Protein AF-A0A947XVA9-F1 (afdb_monomer)

Secondary structure (DSSP, 8-state):
--------------------------PPP--S-B--S---SS----EEPTTSSEEE-TTSSSEEEEETTEEEEEETTEEEEESSTT--BEEE-GGGS-HHHHT--GGG-SS--GGGTTS-TTS---HHHHHHHHHHHHTTTTT---GGGPPPPPPP-GGGGG--GGGS--SHHHHHHHIIIII-PPP-SHHHHHHHIIIIIHHHHHHHHHHHHHH--

Sequence (217 aa):
MLKIRNVILVLGVLMSPLAASAAQVSIGIGTPHVSIGINLPAYPRLVRMPGYPVYYAPRLDANYFFYDGLYWVFHSDNWYASSWYNGPWWFVEPDAVPLYILRIPVRYYSKPPSYFRGWRPDEPPRWRENWGRDWEQRRRNWDEWDRRAAPAPAPLPRYQQQYSRDQYPRQVERQRELQQERYRYQPRDPAVREQYRERYQRDQRSRDQDQRRDRDR

Solvent-accessible surface area (backbone atoms only — not comparable to full-atom values): 13570 Å² total; per-residue (Å²): 143,82,87,83,89,81,90,78,90,78,82,84,78,81,82,73,80,81,74,79,77,73,79,76,79,74,76,82,86,80,76,94,58,56,88,81,86,72,83,56,65,48,63,73,71,68,43,75,42,89,71,49,39,35,27,30,29,86,85,42,95,38,24,40,35,38,45,52,70,30,32,37,35,57,55,95,97,37,42,29,37,16,84,39,94,59,40,72,25,32,85,44,56,81,94,52,58,48,57,75,67,57,54,45,31,45,70,70,37,60,53,62,61,79,83,55,63,89,57,59,50,86,37,44,64,69,56,48,83,78,61,34,69,68,50,44,65,75,44,64,68,62,84,68,75,63,59,86,72,47,61,84,51,55,77,79,67,64,81,52,57,78,38,32,59,90,56,39,72,82,49,67,67,62,45,50,52,49,41,61,75,69,56,68,76,75,50,79,51,67,48,54,39,48,54,47,41,59,67,68,51,45,59,52,56,55,48,56,52,51,58,51,57,66,70,76,107

Mean predicted aligned error: 10.59 Å

Nearest PDB structures (foldseek):
  7eeb-assembly1_G  TM=7.250E-01  e=2.117E+00  Mus musculus
  1shy-assembly1_B  TM=5.169E-01  e=6.594E+00  Homo sapiens
  6gcu-assembly2_D  TM=5.169E-01  e=6.594E+00  Homo sapiens
  3opm-assembly3_C  TM=5.877E-01  e=9.440E+00  Homo sapiens

pLDDT: mean 83.48, std 18.89, range [30.61, 98.81]

Radius of gyration: 25.15 Å; Cα contacts (8 Å, |Δi|>4): 262; chains: 1; bounding box: 100×52×61 Å

Structure (mmCIF, N/CA/C/O backbone):
data_AF-A0A947XVA9-F1
#
_entry.id   AF-A0A947XVA9-F1
#
loop_
_atom_site.group_PDB
_atom_site.id
_atom_site.type_symbol
_atom_site.label_atom_id
_atom_site.label_alt_id
_atom_site.label_comp_id
_atom_site.label_asym_id
_atom_site.label_entity_id
_atom_site.label_seq_id
_atom_site.pdbx_PDB_ins_code
_atom_site.Cartn_x
_atom_site.Cartn_y
_atom_site.Cartn_z
_atom_site.occupancy
_atom_site.B_iso_or_equiv
_atom_site.auth_seq_id
_atom_site.auth_comp_id
_atom_site.auth_asym_id
_atom_site.auth_atom_id
_atom_site.pdbx_PDB_model_num
ATOM 1 N N . MET A 1 1 ? 80.381 30.847 33.610 1.00 43.06 1 MET A N 1
ATOM 2 C CA . MET A 1 1 ? 79.284 31.534 32.895 1.00 43.06 1 MET A CA 1
ATOM 3 C C . MET A 1 1 ? 78.703 30.587 31.856 1.00 43.06 1 MET A C 1
ATOM 5 O O . MET A 1 1 ? 79.378 30.344 30.873 1.00 43.06 1 MET A O 1
ATOM 9 N N . LEU A 1 2 ? 77.501 30.047 32.079 1.00 37.25 2 LEU A N 1
ATOM 10 C CA . LEU A 1 2 ? 76.407 30.001 31.095 1.00 37.25 2 LEU A CA 1
ATOM 11 C C . LEU A 1 2 ? 75.128 29.532 31.816 1.00 37.25 2 LEU A C 1
ATOM 13 O O . LEU A 1 2 ? 75.110 28.483 32.452 1.00 37.25 2 LEU A O 1
ATOM 17 N N . LYS A 1 3 ? 74.097 30.381 31.766 1.00 42.66 3 LYS A N 1
ATOM 18 C CA . LYS A 1 3 ? 72.699 30.122 32.159 1.00 42.66 3 LYS A CA 1
ATOM 19 C C . LYS A 1 3 ? 72.111 29.077 31.180 1.00 42.66 3 LYS A C 1
ATOM 21 O O . LYS A 1 3 ? 72.599 28.979 30.063 1.00 42.66 3 LYS A O 1
ATOM 26 N N . ILE A 1 4 ? 71.068 28.314 31.507 1.00 47.56 4 ILE A N 1
ATOM 27 C CA . ILE A 1 4 ? 69.664 28.740 31.351 1.00 47.56 4 ILE A CA 1
ATOM 28 C C . ILE A 1 4 ? 68.733 27.702 32.010 1.00 47.56 4 ILE A C 1
ATOM 30 O O . ILE A 1 4 ? 68.867 26.497 31.816 1.00 47.56 4 ILE A O 1
ATOM 34 N N . ARG A 1 5 ? 67.781 28.231 32.788 1.00 54.84 5 ARG A N 1
ATOM 35 C CA . ARG A 1 5 ? 66.595 27.575 33.357 1.00 54.84 5 ARG A CA 1
ATOM 36 C C . ARG A 1 5 ? 65.636 27.226 32.222 1.00 54.84 5 ARG A C 1
ATOM 38 O O . ARG A 1 5 ? 65.324 28.139 31.474 1.00 54.84 5 ARG A O 1
ATOM 45 N N . ASN A 1 6 ? 65.089 26.012 32.174 1.00 45.59 6 ASN A N 1
ATOM 46 C CA . ASN A 1 6 ? 63.883 25.725 31.392 1.00 45.59 6 ASN A CA 1
ATOM 47 C C . ASN A 1 6 ? 62.894 24.903 32.227 1.00 45.59 6 ASN A C 1
ATOM 49 O O . ASN A 1 6 ? 63.027 23.696 32.403 1.00 45.59 6 ASN A O 1
ATOM 53 N N . VAL A 1 7 ? 61.913 25.629 32.760 1.00 50.88 7 VAL A N 1
ATOM 54 C CA . VAL A 1 7 ? 60.611 25.136 33.207 1.00 50.88 7 VAL A CA 1
ATOM 55 C C . VAL A 1 7 ? 59.826 24.763 31.955 1.00 50.88 7 VAL A C 1
ATOM 57 O O . VAL A 1 7 ? 59.653 25.620 31.092 1.00 50.88 7 VAL A O 1
ATOM 60 N N . ILE A 1 8 ? 59.327 23.531 31.856 1.00 57.25 8 ILE A N 1
ATOM 61 C CA . ILE A 1 8 ? 58.275 23.191 30.892 1.00 57.25 8 ILE A CA 1
ATOM 62 C C . ILE A 1 8 ? 57.190 22.397 31.624 1.00 57.25 8 ILE A C 1
ATOM 64 O O . ILE A 1 8 ? 57.328 21.212 31.914 1.00 57.25 8 ILE A O 1
ATOM 68 N N . LEU A 1 9 ? 56.106 23.113 31.925 1.00 52.28 9 LEU A N 1
ATOM 69 C CA . LEU A 1 9 ? 54.759 22.587 32.110 1.00 52.28 9 LEU A CA 1
ATOM 70 C C . LEU A 1 9 ? 54.305 21.955 30.787 1.00 52.28 9 LEU A C 1
ATOM 72 O O . LEU A 1 9 ? 54.214 22.668 29.791 1.00 52.28 9 LEU A O 1
ATOM 76 N N . VAL A 1 10 ? 53.961 20.664 30.772 1.00 53.78 10 VAL A N 1
ATOM 77 C CA . VAL A 1 10 ? 53.117 20.102 29.704 1.00 53.78 10 VAL A CA 1
ATOM 78 C C . VAL A 1 10 ? 51.870 19.484 30.320 1.00 53.78 10 VAL A C 1
ATOM 80 O O . VAL A 1 10 ? 51.836 18.347 30.776 1.00 53.78 10 VAL A O 1
ATOM 83 N N . LEU A 1 11 ? 50.872 20.360 30.357 1.00 49.81 11 LEU A N 1
ATOM 84 C CA . LEU A 1 11 ? 49.432 20.163 30.272 1.00 49.81 11 LEU A CA 1
ATOM 85 C C . LEU A 1 11 ? 49.002 18.764 29.780 1.00 49.81 11 LEU A C 1
ATOM 87 O O . LEU A 1 11 ? 49.267 18.376 28.642 1.00 49.81 11 LEU A O 1
ATOM 91 N N . GLY A 1 12 ? 48.277 18.036 30.632 1.00 48.22 12 GLY A N 1
ATOM 92 C CA . GLY A 1 12 ? 47.579 16.811 30.258 1.00 48.22 12 GLY A CA 1
ATOM 93 C C . GLY A 1 12 ? 46.447 17.112 29.278 1.00 48.22 12 GLY A C 1
ATOM 94 O O . GLY A 1 12 ? 45.466 17.765 29.629 1.00 48.22 12 GLY A O 1
ATOM 95 N N . VAL A 1 13 ? 46.578 16.623 28.047 1.00 55.09 13 VAL A N 1
ATOM 96 C CA . VAL A 1 13 ? 45.490 16.618 27.068 1.00 55.09 13 VAL A CA 1
ATOM 97 C C . VAL A 1 13 ? 44.616 15.401 27.355 1.00 55.09 13 VAL A C 1
ATOM 99 O O . VAL A 1 13 ? 44.996 14.264 27.077 1.00 55.09 13 VAL A O 1
ATOM 102 N N . LEU A 1 14 ? 43.439 15.652 27.934 1.00 49.53 14 LEU A N 1
ATOM 103 C CA . LEU A 1 14 ? 42.336 14.698 27.980 1.00 49.53 14 LEU A CA 1
ATOM 104 C C . LEU A 1 14 ? 41.975 14.291 26.542 1.00 49.53 14 LEU A C 1
ATOM 106 O O . LEU A 1 14 ? 41.359 15.055 25.797 1.00 49.53 14 LEU A O 1
ATOM 110 N N . MET A 1 15 ? 42.342 13.071 26.159 1.00 51.06 15 MET A N 1
ATOM 111 C CA . MET A 1 15 ? 41.811 12.397 24.977 1.00 51.06 15 MET A CA 1
ATOM 112 C C . MET A 1 15 ? 40.324 12.110 25.209 1.00 51.06 15 MET A C 1
ATOM 114 O O . MET A 1 15 ? 39.952 11.157 25.890 1.00 51.06 15 MET A O 1
ATOM 118 N N . SER A 1 16 ? 39.471 12.977 24.667 1.00 49.31 16 SER A N 1
ATOM 119 C CA . SER A 1 16 ? 38.032 12.737 24.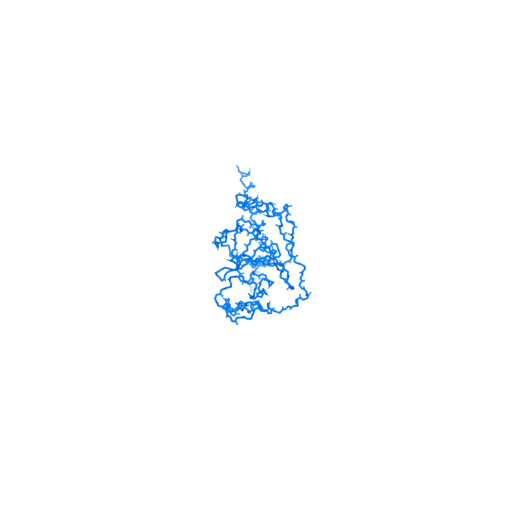574 1.00 49.31 16 SER A CA 1
ATOM 120 C C . SER A 1 16 ? 37.779 11.718 23.457 1.00 49.31 16 SER A C 1
ATOM 122 O O . SER A 1 16 ? 38.265 11.935 22.344 1.00 49.31 16 SER A O 1
ATOM 124 N N . PRO A 1 17 ? 37.044 10.616 23.688 1.00 52.81 17 PRO A N 1
ATOM 125 C CA . PRO A 1 17 ? 36.674 9.719 22.603 1.00 52.81 17 PRO A CA 1
ATOM 126 C C . PRO A 1 17 ? 35.730 10.451 21.643 1.00 52.81 17 PRO A C 1
ATOM 128 O O . PRO A 1 17 ? 34.724 11.024 22.066 1.00 52.81 17 PRO A O 1
ATOM 131 N N . LEU A 1 18 ? 36.053 10.431 20.344 1.00 47.94 18 LEU A N 1
ATOM 132 C CA . LEU A 1 18 ? 35.117 10.834 19.298 1.00 47.94 18 LEU A CA 1
ATOM 133 C C . LEU A 1 18 ? 33.876 9.945 19.419 1.00 47.94 18 LEU A C 1
ATOM 135 O O . LEU A 1 18 ? 33.921 8.755 19.105 1.00 47.94 18 LEU A O 1
ATOM 139 N N . ALA A 1 19 ? 32.763 10.519 19.871 1.00 48.81 19 ALA A N 1
ATOM 140 C CA . ALA A 1 19 ? 31.466 9.893 19.704 1.00 48.81 19 ALA A CA 1
ATOM 141 C C . ALA A 1 19 ? 31.238 9.723 18.198 1.00 48.81 19 ALA A C 1
ATOM 143 O O . ALA A 1 19 ? 31.202 10.704 17.452 1.00 48.81 19 ALA A O 1
ATOM 144 N N . ALA A 1 20 ? 31.125 8.475 17.743 1.00 50.56 20 ALA A N 1
ATOM 145 C CA . ALA A 1 20 ? 30.665 8.185 16.398 1.00 50.56 20 ALA A CA 1
ATOM 146 C C . ALA A 1 20 ? 29.290 8.843 16.237 1.00 50.56 20 ALA A C 1
ATOM 148 O O . ALA A 1 20 ? 28.331 8.466 16.913 1.00 50.56 20 ALA A O 1
ATOM 149 N N . SER A 1 21 ? 29.210 9.861 15.381 1.00 43.38 21 SER A N 1
ATOM 150 C CA . SER A 1 21 ? 27.937 10.443 14.981 1.00 43.38 21 SER A CA 1
ATOM 151 C C . SER A 1 21 ? 27.167 9.351 14.248 1.00 43.38 21 SER A C 1
ATOM 153 O O . SER A 1 21 ? 27.443 9.047 13.087 1.00 43.38 21 SER A O 1
ATOM 155 N N . ALA A 1 22 ? 26.241 8.696 14.949 1.00 45.62 22 ALA A N 1
ATOM 156 C CA . ALA A 1 22 ? 25.200 7.938 14.291 1.00 45.62 22 ALA A CA 1
ATOM 157 C C . ALA A 1 22 ? 24.454 8.951 13.424 1.00 45.62 22 ALA A C 1
ATOM 159 O O . ALA A 1 22 ? 23.777 9.832 13.955 1.00 45.62 22 ALA A O 1
ATOM 160 N N . ALA A 1 23 ? 24.630 8.861 12.105 1.00 34.69 23 ALA A N 1
ATOM 161 C CA . ALA A 1 23 ? 23.820 9.597 11.156 1.00 34.69 23 ALA A CA 1
ATOM 162 C C . ALA A 1 23 ? 22.362 9.228 11.444 1.00 34.69 23 ALA A C 1
ATOM 164 O O . ALA A 1 23 ? 21.878 8.164 11.057 1.00 34.69 23 ALA A O 1
ATOM 165 N N . GLN A 1 24 ? 21.681 10.080 12.207 1.00 35.06 24 GLN A N 1
ATOM 166 C CA . GLN A 1 24 ? 20.244 10.025 12.344 1.00 35.06 24 GLN A CA 1
ATOM 167 C C . GLN A 1 24 ? 19.710 10.389 10.967 1.00 35.06 24 GLN A C 1
ATOM 169 O O . GLN A 1 24 ? 19.615 11.561 10.616 1.00 35.06 24 GLN A O 1
ATOM 174 N N . VAL A 1 25 ? 19.426 9.372 10.156 1.00 38.16 25 VAL A N 1
ATOM 175 C CA . VAL A 1 25 ? 18.629 9.545 8.949 1.00 38.16 25 VAL A CA 1
ATOM 176 C C . VAL A 1 25 ? 17.245 9.942 9.447 1.00 38.16 25 VAL A C 1
ATOM 178 O O . VAL A 1 25 ? 16.438 9.100 9.837 1.00 38.16 25 VAL A O 1
ATOM 181 N N . SER A 1 26 ? 17.003 11.248 9.544 1.00 30.61 26 SER A N 1
ATOM 182 C CA . SER A 1 26 ? 15.661 11.778 9.721 1.00 30.61 26 SER A CA 1
ATOM 183 C C . SER A 1 26 ? 14.919 11.516 8.417 1.00 30.61 26 SER A C 1
ATOM 185 O O . SER A 1 26 ? 15.022 12.294 7.470 1.00 30.61 26 SER A O 1
ATOM 187 N N . ILE A 1 27 ? 14.218 10.388 8.348 1.00 42.28 27 ILE A N 1
ATOM 188 C CA . ILE A 1 27 ? 13.208 10.162 7.318 1.00 42.28 27 ILE A CA 1
ATOM 189 C C . ILE A 1 27 ? 12.191 11.299 7.462 1.00 42.28 27 ILE A C 1
ATOM 191 O O . ILE A 1 27 ? 11.684 11.564 8.556 1.00 42.28 27 ILE A O 1
ATOM 195 N N . GLY A 1 28 ? 12.004 12.042 6.372 1.00 34.47 28 GLY A N 1
ATOM 196 C CA . GLY A 1 28 ? 11.236 13.278 6.336 1.00 34.47 28 GLY A CA 1
ATOM 197 C C . GLY A 1 28 ? 9.802 13.067 6.812 1.00 34.47 28 GLY A C 1
ATOM 198 O O . GLY A 1 28 ? 9.029 12.312 6.229 1.00 34.47 28 GLY A O 1
ATOM 199 N N . ILE A 1 29 ? 9.445 13.771 7.883 1.00 47.88 29 ILE A N 1
ATOM 200 C CA . ILE A 1 29 ? 8.080 13.891 8.392 1.00 47.88 29 ILE A CA 1
ATOM 201 C C . ILE A 1 29 ? 7.295 14.800 7.437 1.00 47.88 29 ILE A C 1
ATOM 203 O O . ILE A 1 29 ? 7.656 15.961 7.255 1.00 47.88 29 ILE A O 1
ATOM 207 N N . GLY A 1 30 ? 6.198 14.297 6.863 1.00 36.34 30 GLY A N 1
ATOM 208 C CA . GLY A 1 30 ? 5.325 15.091 5.998 1.00 36.34 30 GLY A CA 1
ATOM 209 C C . GLY A 1 30 ? 3.938 14.483 5.779 1.00 36.34 30 GLY A C 1
ATOM 210 O O . GLY A 1 30 ? 3.779 13.546 5.006 1.00 36.34 30 GLY A O 1
ATOM 211 N N . THR A 1 31 ? 2.933 15.110 6.397 1.00 51.09 31 THR A N 1
ATOM 212 C CA . THR A 1 31 ? 1.466 14.905 6.316 1.00 51.09 31 THR A CA 1
ATOM 213 C C . THR A 1 31 ? 0.865 13.847 7.262 1.00 51.09 31 THR A C 1
ATOM 215 O O . THR A 1 31 ? 1.240 12.676 7.186 1.00 51.09 31 THR A O 1
ATOM 218 N N . PRO A 1 32 ? -0.084 14.226 8.158 1.00 64.50 32 PRO A N 1
ATOM 219 C CA . PRO A 1 32 ? -0.670 13.283 9.107 1.00 64.50 32 PRO A CA 1
ATOM 220 C C . PRO A 1 32 ? -1.431 12.184 8.377 1.00 64.50 32 PRO A C 1
ATOM 222 O O . PRO A 1 32 ? -1.195 11.016 8.630 1.00 64.50 32 PRO A O 1
ATOM 225 N N . HIS A 1 33 ? -2.288 12.538 7.426 1.00 66.81 33 HIS A N 1
ATOM 226 C CA . HIS A 1 33 ? -3.108 11.609 6.665 1.00 66.81 33 HIS A CA 1
ATOM 227 C C . HIS A 1 33 ? -3.575 12.321 5.390 1.00 66.81 33 HIS A C 1
ATOM 229 O O . HIS A 1 33 ? -3.969 13.485 5.458 1.00 66.81 33 HIS A O 1
ATOM 235 N N . VAL A 1 34 ? -3.530 11.655 4.235 1.00 72.06 34 VAL A N 1
ATOM 236 C CA . VAL A 1 34 ? -3.900 12.238 2.935 1.00 72.06 34 VAL A CA 1
ATOM 237 C C . VAL A 1 34 ? -5.254 11.694 2.488 1.00 72.06 34 VAL A C 1
ATOM 239 O O . VAL A 1 34 ? -5.519 10.493 2.573 1.00 72.06 34 VAL A O 1
ATOM 242 N N . SER A 1 35 ? -6.120 12.574 1.983 1.00 77.50 35 SER A N 1
ATOM 243 C CA . SER A 1 35 ? -7.323 12.156 1.264 1.00 77.50 35 SER A CA 1
ATOM 244 C C . SER A 1 35 ? -6.956 11.854 -0.184 1.00 77.50 35 SER A C 1
ATOM 246 O O . SER A 1 35 ? -6.639 12.758 -0.951 1.00 77.50 35 SER A O 1
ATOM 248 N N . ILE A 1 36 ? -6.987 10.576 -0.556 1.00 81.81 36 ILE A N 1
ATOM 249 C CA . ILE A 1 36 ? -6.664 10.106 -1.914 1.00 81.81 36 ILE A CA 1
ATOM 250 C C . ILE A 1 36 ? -7.917 9.752 -2.725 1.00 81.81 36 ILE A C 1
ATOM 252 O O . ILE A 1 36 ? -7.844 9.006 -3.693 1.00 81.81 36 ILE A O 1
ATOM 256 N N . GLY A 1 37 ? -9.090 10.237 -2.302 1.00 78.94 37 GLY A N 1
ATOM 257 C CA . GLY A 1 37 ? -10.359 9.977 -2.992 1.00 78.94 37 GLY A CA 1
ATOM 258 C C . GLY A 1 37 ? -10.883 8.541 -2.861 1.00 78.94 37 GLY A C 1
ATOM 259 O O . GLY A 1 37 ? -11.865 8.191 -3.507 1.00 78.94 37 GLY A O 1
ATOM 260 N N . ILE A 1 38 ? -10.270 7.710 -2.012 1.00 84.44 38 ILE A N 1
ATOM 261 C CA . ILE A 1 38 ? -10.770 6.369 -1.698 1.00 84.44 38 ILE A CA 1
ATOM 262 C C . ILE A 1 38 ? -11.732 6.454 -0.521 1.00 84.44 38 ILE A C 1
ATOM 264 O O . ILE A 1 38 ? -11.331 6.792 0.591 1.00 84.44 38 ILE A O 1
ATOM 268 N N . ASN A 1 39 ? -12.994 6.115 -0.784 1.00 89.56 39 ASN A N 1
ATOM 269 C CA . ASN A 1 39 ? -14.041 5.995 0.220 1.00 89.56 39 ASN A CA 1
ATOM 270 C C . ASN A 1 39 ? -14.760 4.653 0.054 1.00 89.56 39 ASN A C 1
ATOM 272 O O . ASN A 1 39 ? -15.561 4.455 -0.860 1.00 89.56 39 ASN A O 1
ATOM 276 N N . LEU A 1 40 ? -14.434 3.714 0.934 1.00 92.94 40 LEU A N 1
ATOM 277 C CA . LEU A 1 40 ? -15.000 2.378 0.967 1.00 92.94 40 LEU A CA 1
ATOM 278 C C . LEU A 1 40 ? -16.129 2.322 2.004 1.00 92.94 40 LEU A C 1
ATOM 280 O O . LEU A 1 40 ? -15.860 2.396 3.207 1.00 92.94 40 LEU A O 1
ATOM 284 N N . PRO A 1 41 ? -17.394 2.125 1.584 1.00 92.62 41 PRO A N 1
ATOM 285 C CA . PRO A 1 41 ? -18.520 2.099 2.515 1.00 92.62 41 PRO A CA 1
ATOM 286 C C . PRO A 1 41 ? -18.490 0.875 3.442 1.00 92.62 41 PRO A C 1
ATOM 288 O O . PRO A 1 41 ? -19.099 0.898 4.509 1.00 92.62 41 PRO A O 1
ATOM 291 N N . ALA A 1 42 ? -17.786 -0.189 3.053 1.00 96.19 42 ALA A N 1
ATOM 292 C CA . ALA A 1 42 ? -17.634 -1.422 3.814 1.00 96.19 42 ALA A CA 1
ATOM 293 C C . ALA A 1 42 ? -16.302 -2.104 3.477 1.00 96.19 42 ALA A C 1
ATOM 295 O O . ALA A 1 42 ? -15.652 -1.769 2.483 1.00 96.19 42 ALA A O 1
ATOM 296 N N . TYR A 1 43 ? -15.922 -3.082 4.299 1.00 97.44 43 TYR A N 1
ATOM 297 C CA . TYR A 1 43 ? -14.723 -3.888 4.096 1.00 97.44 43 TYR A CA 1
ATOM 298 C C . TYR A 1 43 ? -14.716 -4.545 2.702 1.00 97.44 43 TYR A C 1
ATOM 300 O O . TYR A 1 43 ? -15.674 -5.245 2.351 1.00 97.44 43 TYR A O 1
ATOM 308 N N . PRO A 1 44 ? -13.658 -4.357 1.892 1.00 97.25 44 PRO A N 1
ATOM 309 C CA . PRO A 1 44 ? -13.642 -4.840 0.520 1.00 97.25 44 PRO A CA 1
ATOM 310 C C . PRO A 1 44 ? -13.451 -6.357 0.442 1.00 97.25 44 PRO A C 1
ATOM 312 O O . PRO A 1 44 ? -12.816 -6.990 1.287 1.00 97.25 44 PRO A O 1
ATOM 315 N N . ARG A 1 45 ? -13.952 -6.964 -0.640 1.00 97.56 45 ARG A N 1
ATOM 316 C CA . ARG A 1 45 ? -13.658 -8.368 -0.947 1.00 97.56 45 ARG A CA 1
ATOM 317 C C . ARG A 1 45 ? -12.212 -8.492 -1.427 1.00 97.56 45 ARG A C 1
ATOM 319 O O . ARG A 1 45 ? -11.920 -8.156 -2.572 1.00 97.56 45 ARG A O 1
ATOM 326 N N . LEU A 1 46 ? -11.349 -9.030 -0.571 1.00 98.44 46 LEU A N 1
ATOM 327 C CA . LEU A 1 46 ? -9.953 -9.325 -0.890 1.00 98.44 46 LEU A CA 1
ATOM 328 C C . LEU A 1 46 ? -9.786 -10.770 -1.368 1.00 98.44 46 LEU A C 1
ATOM 330 O O . LEU A 1 46 ? -10.298 -11.707 -0.753 1.00 98.44 46 LEU A O 1
ATOM 334 N N . VAL A 1 47 ? -9.056 -10.942 -2.467 1.00 98.44 47 VAL A N 1
ATOM 335 C CA . VAL A 1 47 ? -8.757 -12.235 -3.092 1.00 98.44 47 VAL A CA 1
ATOM 336 C C . VAL A 1 47 ? -7.248 -12.427 -3.111 1.00 98.44 47 VAL A C 1
ATOM 338 O O . VAL A 1 47 ? -6.511 -11.506 -3.455 1.00 98.44 47 VAL A O 1
ATOM 341 N N . ARG A 1 48 ? -6.777 -13.615 -2.721 1.00 98.06 48 ARG A N 1
ATOM 342 C CA . ARG A 1 48 ? -5.346 -13.931 -2.729 1.00 98.06 48 ARG A CA 1
ATOM 343 C C . ARG A 1 48 ? -4.849 -14.031 -4.169 1.00 98.06 48 ARG A C 1
ATOM 345 O O . ARG A 1 48 ? -5.450 -14.738 -4.975 1.00 98.06 48 ARG A O 1
ATOM 352 N N . MET A 1 49 ? -3.729 -13.381 -4.461 1.00 97.44 49 MET A N 1
ATOM 353 C CA . MET A 1 49 ? -3.028 -13.547 -5.728 1.00 97.44 49 MET A CA 1
ATOM 354 C C . MET A 1 49 ? -2.285 -14.901 -5.754 1.00 97.44 49 MET A C 1
ATOM 356 O O . MET A 1 49 ? -1.509 -15.193 -4.836 1.00 97.44 49 MET A O 1
ATOM 360 N N . PRO A 1 50 ? -2.479 -15.742 -6.784 1.00 95.12 50 PRO A N 1
ATOM 361 C CA . PRO A 1 50 ? -1.751 -17.001 -6.936 1.00 95.12 50 PRO A CA 1
ATOM 362 C C . PRO A 1 50 ? -0.232 -16.803 -6.981 1.00 95.12 50 PRO A C 1
ATOM 364 O O . PRO A 1 50 ? 0.269 -16.068 -7.825 1.00 95.12 50 PRO A O 1
ATOM 367 N N . GLY A 1 51 ? 0.504 -17.478 -6.094 1.00 94.75 51 GLY A N 1
ATOM 368 C CA . GLY A 1 51 ? 1.971 -17.398 -6.036 1.00 94.75 51 GLY A CA 1
ATOM 369 C C . GLY A 1 51 ? 2.532 -16.146 -5.351 1.00 94.75 51 GLY A C 1
ATOM 370 O O . GLY A 1 51 ? 3.741 -15.943 -5.376 1.00 94.75 51 GLY A O 1
ATOM 371 N N . TYR A 1 52 ? 1.683 -15.322 -4.724 1.00 96.75 52 TYR A N 1
ATOM 372 C CA . TYR A 1 52 ? 2.106 -14.127 -3.992 1.00 96.75 52 TYR A CA 1
ATOM 373 C C . TYR A 1 52 ? 1.584 -14.145 -2.544 1.00 96.75 52 TYR A C 1
ATOM 375 O O . TYR A 1 52 ? 0.519 -14.712 -2.258 1.00 96.75 52 TYR A O 1
ATOM 383 N N . PRO A 1 53 ? 2.288 -13.475 -1.615 1.00 97.44 53 PRO A N 1
ATOM 384 C CA . PRO A 1 53 ? 1.805 -13.211 -0.259 1.00 97.44 53 PRO A CA 1
ATOM 385 C C . PRO A 1 53 ? 0.835 -12.011 -0.199 1.00 97.44 53 PRO A C 1
ATOM 387 O O . PRO A 1 53 ? 0.631 -11.434 0.868 1.00 97.44 53 PRO A O 1
ATOM 390 N N . VAL A 1 54 ? 0.265 -11.611 -1.340 1.00 98.62 54 VAL A N 1
ATOM 391 C CA . VAL A 1 54 ? -0.516 -10.382 -1.522 1.00 98.62 54 VAL A CA 1
ATOM 392 C C . VAL A 1 54 ? -1.966 -10.732 -1.859 1.00 98.62 54 VAL A C 1
ATOM 394 O O . VAL A 1 54 ? -2.245 -11.691 -2.586 1.00 98.62 54 VAL A O 1
ATOM 397 N N . TYR A 1 55 ? -2.900 -9.938 -1.348 1.00 98.81 55 TYR A N 1
ATOM 398 C CA . TYR A 1 55 ? -4.294 -9.944 -1.782 1.00 98.81 55 TYR A CA 1
ATOM 399 C C . TYR A 1 55 ? -4.592 -8.682 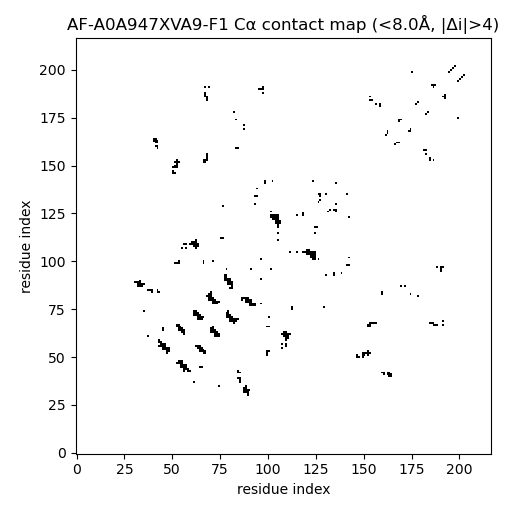-2.587 1.00 98.81 55 TYR A C 1
ATOM 401 O O . TYR A 1 55 ? -3.974 -7.646 -2.360 1.00 98.81 55 TYR A O 1
ATOM 409 N N . TYR A 1 56 ? -5.573 -8.746 -3.481 1.00 98.62 56 TYR A N 1
ATOM 410 C CA . TYR A 1 56 ? -6.101 -7.584 -4.199 1.00 98.62 56 TYR A CA 1
ATOM 411 C C . TYR A 1 56 ? -7.620 -7.516 -4.104 1.00 98.62 56 TYR A C 1
ATOM 413 O O . TYR A 1 56 ? -8.275 -8.501 -3.750 1.00 98.62 56 TYR A O 1
ATOM 421 N N . ALA A 1 57 ? -8.178 -6.350 -4.418 1.00 98.06 57 ALA A N 1
ATOM 422 C CA . ALA A 1 57 ? -9.616 -6.119 -4.422 1.00 98.06 57 ALA A CA 1
ATOM 423 C C . ALA A 1 57 ? -10.156 -5.979 -5.864 1.00 98.06 57 ALA A C 1
ATOM 425 O O . ALA A 1 57 ? -10.295 -4.861 -6.360 1.00 98.06 57 ALA A O 1
ATOM 426 N N . PRO A 1 58 ? -10.529 -7.084 -6.546 1.00 96.81 58 PRO A N 1
ATOM 427 C CA . PRO A 1 58 ? -10.956 -7.052 -7.954 1.00 96.81 58 PRO A CA 1
ATOM 428 C C . PRO A 1 58 ? -12.247 -6.267 -8.219 1.00 96.81 58 PRO A C 1
ATOM 430 O O . PRO A 1 58 ? -12.575 -6.000 -9.366 1.00 96.81 58 PRO A O 1
ATOM 433 N N . ARG A 1 59 ? -13.031 -5.964 -7.176 1.00 96.06 59 ARG A N 1
ATOM 434 C CA . ARG A 1 59 ? -14.318 -5.257 -7.295 1.00 96.06 59 ARG A CA 1
ATOM 435 C C . ARG A 1 59 ? -14.215 -3.750 -7.058 1.00 96.06 59 ARG A C 1
ATOM 437 O O . ARG A 1 59 ? -15.235 -3.075 -7.126 1.00 96.06 59 ARG A O 1
ATOM 444 N N . LEU A 1 60 ? -13.035 -3.246 -6.705 1.00 95.38 60 LEU A N 1
ATOM 445 C CA . LEU A 1 60 ? -12.827 -1.819 -6.490 1.00 95.38 60 LEU A CA 1
ATOM 446 C C . LEU A 1 60 ? -12.325 -1.161 -7.771 1.00 95.38 60 LEU A C 1
ATOM 448 O O . LEU A 1 60 ? -11.453 -1.706 -8.445 1.00 95.38 60 LEU A O 1
ATOM 452 N N . ASP A 1 61 ? -12.805 0.052 -8.036 1.00 92.94 61 ASP A N 1
ATOM 453 C CA . ASP A 1 61 ? -12.243 0.945 -9.055 1.00 92.94 61 ASP A CA 1
ATOM 454 C C . ASP A 1 61 ? -10.996 1.679 -8.514 1.00 92.94 61 ASP A C 1
ATOM 456 O O . ASP A 1 61 ? -10.914 2.907 -8.479 1.00 92.94 61 ASP A O 1
ATOM 460 N N . ALA A 1 62 ? -10.042 0.907 -7.990 1.00 95.69 62 ALA A N 1
ATOM 461 C CA . ALA A 1 62 ? -8.782 1.388 -7.429 1.00 95.69 62 ALA A CA 1
ATOM 462 C C . ALA A 1 62 ? -7.722 0.277 -7.449 1.00 95.69 62 ALA A C 1
ATOM 464 O O . ALA A 1 62 ? -8.041 -0.903 -7.285 1.00 95.69 62 ALA A O 1
ATOM 465 N N . ASN A 1 63 ? -6.445 0.649 -7.582 1.00 97.75 63 ASN A N 1
ATOM 466 C CA . ASN A 1 63 ? -5.328 -0.287 -7.422 1.00 97.75 63 ASN A CA 1
ATOM 467 C C . ASN A 1 63 ? -5.115 -0.549 -5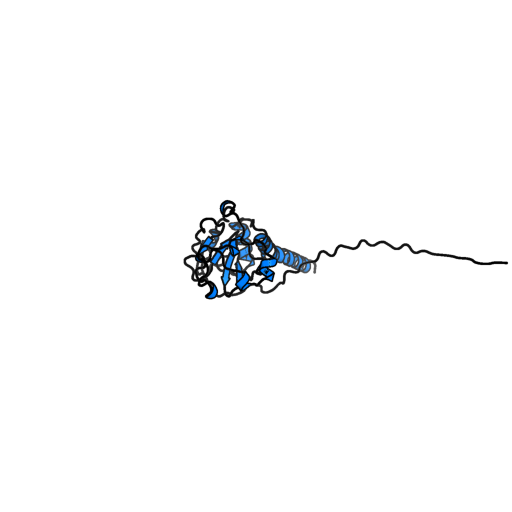.934 1.00 97.75 63 ASN A C 1
ATOM 469 O O . ASN A 1 63 ? -4.424 0.214 -5.261 1.00 97.75 63 ASN A O 1
ATOM 473 N N . TYR A 1 64 ? -5.774 -1.582 -5.423 1.00 98.50 64 TYR A N 1
ATOM 474 C CA . TYR A 1 64 ? -5.932 -1.804 -3.995 1.00 98.50 64 TYR A CA 1
ATOM 475 C C . TYR A 1 64 ? -5.464 -3.201 -3.605 1.00 98.50 64 TYR A C 1
ATOM 477 O O . TYR A 1 64 ? -5.977 -4.213 -4.101 1.00 98.50 64 TYR A O 1
ATOM 485 N N . PHE A 1 65 ? -4.529 -3.249 -2.663 1.00 98.75 65 PHE A N 1
ATOM 486 C CA . PHE A 1 65 ? -3.837 -4.461 -2.259 1.00 98.75 65 PHE A CA 1
ATOM 487 C C . PHE A 1 65 ? -3.763 -4.585 -0.741 1.00 98.75 65 PHE A C 1
ATOM 489 O O . PHE A 1 65 ? -3.914 -3.614 -0.006 1.00 98.75 65 PHE A O 1
ATOM 496 N N . PHE A 1 66 ? -3.510 -5.796 -0.262 1.00 98.69 66 PHE A N 1
ATOM 497 C CA . PHE A 1 66 ? -3.202 -6.060 1.135 1.00 98.69 66 PHE A CA 1
ATOM 498 C C . PHE A 1 66 ? -1.971 -6.954 1.216 1.00 98.69 66 PHE A C 1
ATOM 500 O O . PHE A 1 66 ? -1.938 -8.033 0.616 1.00 98.69 66 PHE A O 1
ATOM 507 N N . TYR A 1 67 ? -0.967 -6.500 1.958 1.00 98.56 67 TYR A N 1
ATOM 508 C CA . TYR A 1 67 ? 0.292 -7.202 2.149 1.00 98.56 67 TYR A CA 1
ATOM 509 C C . TYR A 1 67 ? 0.819 -6.938 3.554 1.00 98.56 67 TYR A C 1
ATOM 511 O O . TYR A 1 67 ? 0.885 -5.796 4.008 1.00 98.56 67 TYR A O 1
ATOM 519 N N . ASP A 1 68 ? 1.176 -8.031 4.221 1.00 97.38 68 ASP A N 1
ATOM 520 C CA . ASP A 1 68 ? 1.873 -8.050 5.505 1.00 97.38 68 ASP A CA 1
ATOM 521 C C . ASP A 1 68 ? 1.256 -7.175 6.616 1.00 97.38 68 ASP A C 1
ATOM 523 O O . ASP A 1 68 ? 1.944 -6.611 7.459 1.00 97.38 68 ASP A O 1
ATOM 527 N N . GLY A 1 69 ? -0.078 -7.083 6.649 1.00 96.12 69 GLY A N 1
ATOM 528 C CA . GLY A 1 69 ? -0.800 -6.344 7.688 1.00 96.12 69 GLY A CA 1
ATOM 529 C C . GLY A 1 69 ? -1.085 -4.878 7.370 1.00 96.12 69 GLY A C 1
ATOM 530 O O . GLY A 1 69 ? -1.618 -4.185 8.239 1.00 96.12 69 GLY A O 1
ATOM 531 N N . LEU A 1 70 ? -0.773 -4.420 6.157 1.00 97.44 70 LEU A N 1
ATOM 532 C CA . LEU A 1 70 ? -1.174 -3.116 5.636 1.00 97.44 70 LEU A CA 1
ATOM 533 C C . LEU A 1 70 ? -1.988 -3.264 4.350 1.00 97.44 70 LEU A C 1
ATOM 535 O O . LEU A 1 70 ? -1.775 -4.171 3.541 1.00 97.44 70 LEU A O 1
ATOM 539 N N . TYR A 1 71 ? -2.906 -2.329 4.163 1.00 98.06 71 TYR A N 1
ATOM 540 C CA . TYR A 1 71 ? -3.532 -2.021 2.890 1.00 98.06 71 TYR A CA 1
ATOM 541 C C . TYR A 1 71 ? -2.620 -1.091 2.107 1.00 98.06 71 TYR A C 1
ATOM 543 O O . TYR A 1 71 ? -2.056 -0.164 2.681 1.00 98.06 71 TYR A O 1
ATOM 551 N N . TRP A 1 72 ? -2.504 -1.333 0.809 1.00 98.44 72 TRP A N 1
ATOM 552 C CA . TRP A 1 72 ?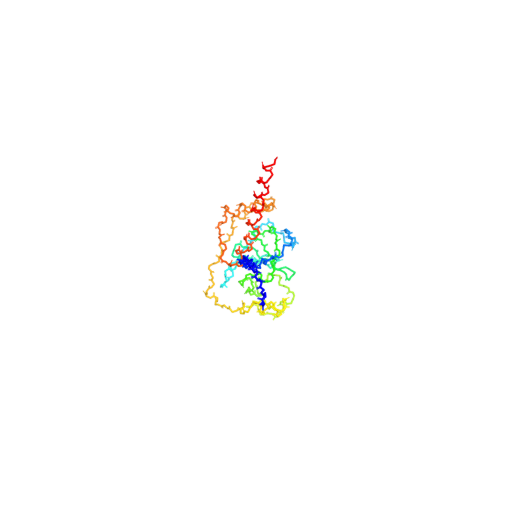 -1.649 -0.599 -0.111 1.00 98.44 72 TRP A CA 1
ATOM 553 C C . TRP A 1 72 ? -2.477 -0.106 -1.279 1.00 98.44 72 TRP A C 1
ATOM 555 O O . TRP A 1 72 ? -3.238 -0.869 -1.875 1.00 98.44 72 TRP A O 1
ATOM 565 N N . VAL A 1 73 ? -2.300 1.159 -1.623 1.00 98.12 73 VAL A N 1
ATOM 566 C CA . VAL A 1 73 ? -2.981 1.795 -2.740 1.00 98.12 73 VAL A CA 1
ATOM 567 C C . VAL A 1 73 ? -1.953 2.432 -3.649 1.00 98.12 73 VAL A C 1
ATOM 569 O O . VAL A 1 73 ? -1.116 3.202 -3.184 1.00 98.12 73 VAL A O 1
ATOM 572 N N . PHE A 1 74 ? -2.063 2.155 -4.946 1.00 97.44 74 PHE A N 1
ATOM 573 C CA . PHE A 1 74 ? -1.327 2.890 -5.968 1.00 97.44 74 PHE A CA 1
ATOM 574 C C . PHE A 1 74 ? -2.250 3.897 -6.657 1.00 97.44 74 PHE A C 1
ATOM 576 O O . PHE A 1 74 ? -3.175 3.516 -7.382 1.00 97.44 74 PHE A O 1
ATOM 583 N N . HIS A 1 75 ? -2.019 5.182 -6.405 1.00 94.38 75 HIS A N 1
ATOM 584 C CA . HIS A 1 75 ? -2.866 6.271 -6.882 1.00 94.38 75 HIS A CA 1
ATOM 585 C C . HIS A 1 75 ? -2.007 7.472 -7.273 1.00 94.38 75 HIS A C 1
ATOM 587 O O . HIS A 1 75 ? -1.111 7.848 -6.522 1.00 94.38 75 HIS A O 1
ATOM 593 N N . SER A 1 76 ? -2.284 8.067 -8.438 1.00 90.50 76 SER A N 1
ATOM 594 C CA . SER A 1 76 ? -1.535 9.215 -8.973 1.00 90.50 76 SER A CA 1
ATOM 595 C C . SER A 1 76 ? -0.018 9.042 -8.836 1.00 90.50 76 SER A C 1
ATOM 597 O O . SER A 1 76 ? 0.651 9.876 -8.233 1.00 90.50 76 SER A O 1
ATOM 599 N N . ASP A 1 77 ? 0.489 7.903 -9.312 1.00 91.38 77 ASP A N 1
ATOM 600 C CA . ASP A 1 77 ? 1.914 7.532 -9.356 1.00 91.38 77 ASP A CA 1
ATOM 601 C C . ASP A 1 77 ? 2.623 7.368 -8.006 1.00 91.38 77 ASP A C 1
ATOM 603 O O . ASP A 1 77 ? 3.834 7.134 -7.949 1.00 91.38 77 ASP A O 1
ATOM 607 N N . ASN A 1 78 ? 1.854 7.395 -6.918 1.00 93.81 78 ASN A N 1
ATOM 608 C CA . ASN A 1 78 ? 2.341 7.288 -5.554 1.00 93.81 78 ASN A CA 1
ATOM 609 C C . ASN A 1 78 ? 1.761 6.064 -4.844 1.00 93.81 78 ASN A C 1
ATOM 611 O O . ASN A 1 78 ? 0.626 5.638 -5.089 1.00 93.81 78 ASN A O 1
ATOM 615 N N . TRP A 1 79 ? 2.552 5.512 -3.924 1.00 96.88 79 TRP A N 1
ATOM 616 C CA . TRP A 1 79 ? 2.091 4.481 -3.008 1.00 96.88 79 TRP A CA 1
ATOM 617 C C . TRP A 1 79 ? 1.587 5.107 -1.719 1.00 96.88 79 TRP A C 1
ATOM 619 O O . TRP A 1 79 ? 2.228 5.972 -1.122 1.00 96.88 79 TRP A O 1
ATOM 629 N N . TYR A 1 80 ? 0.443 4.609 -1.276 1.00 96.75 80 TYR A N 1
ATOM 630 C CA . TYR A 1 80 ? -0.132 4.927 0.013 1.00 96.75 80 TYR A CA 1
ATOM 631 C C . TYR A 1 80 ? -0.378 3.648 0.786 1.00 96.75 80 TYR A C 1
ATOM 633 O O . TYR A 1 80 ? -0.709 2.618 0.194 1.00 96.75 80 TYR A O 1
ATOM 641 N N . ALA A 1 81 ? -0.259 3.718 2.104 1.00 96.56 81 ALA A N 1
ATOM 642 C CA . ALA A 1 81 ? -0.607 2.602 2.961 1.00 96.56 81 ALA A CA 1
ATOM 643 C C . ALA A 1 81 ? -1.559 3.014 4.082 1.00 96.56 81 ALA A C 1
ATOM 645 O O . ALA A 1 81 ? -1.687 4.192 4.422 1.00 96.56 81 ALA A O 1
ATOM 646 N N . SER A 1 82 ? -2.276 2.024 4.604 1.00 95.06 82 SER A N 1
ATOM 647 C CA . SER A 1 82 ? -3.078 2.144 5.814 1.00 95.06 82 SER A CA 1
ATOM 648 C C . SER A 1 82 ? -3.115 0.827 6.572 1.00 95.06 82 SER A C 1
ATOM 650 O O . SER A 1 82 ? -3.076 -0.240 5.966 1.00 95.06 82 SER A O 1
ATOM 652 N N . SER A 1 83 ? -3.232 0.862 7.897 1.00 94.06 83 SER A N 1
ATOM 653 C CA . SER A 1 83 ? -3.521 -0.346 8.678 1.00 94.06 83 SER A CA 1
ATOM 654 C C . SER A 1 83 ? -5.025 -0.678 8.703 1.00 94.06 83 SER A C 1
ATOM 656 O O . SER A 1 83 ? -5.419 -1.763 9.144 1.00 94.06 83 SER A O 1
ATOM 658 N N . TRP A 1 84 ? -5.859 0.221 8.165 1.00 95.88 84 TRP A N 1
ATOM 659 C CA . TRP A 1 84 ? -7.312 0.105 8.078 1.00 95.88 84 TRP A CA 1
ATOM 660 C C . TRP A 1 84 ? -7.832 0.229 6.645 1.00 95.88 84 TRP A C 1
ATOM 662 O O . TRP A 1 84 ? -7.277 0.952 5.820 1.00 95.88 84 TRP A O 1
ATOM 672 N N . TYR A 1 85 ? -8.911 -0.496 6.331 1.00 96.69 85 TYR A N 1
ATOM 673 C CA . TYR A 1 85 ? -9.310 -0.697 4.936 1.00 96.69 85 TYR A CA 1
ATOM 674 C C . TYR A 1 85 ? -9.752 0.591 4.219 1.00 96.69 85 TYR A C 1
ATOM 676 O O . TYR A 1 85 ? -9.594 0.704 3.006 1.00 96.69 85 TYR A O 1
ATOM 684 N N . ASN A 1 86 ? -10.297 1.569 4.937 1.00 95.50 86 ASN A N 1
ATOM 685 C CA . ASN A 1 86 ? -10.738 2.850 4.382 1.00 95.50 86 ASN A CA 1
ATOM 686 C C . ASN A 1 86 ? -9.824 4.006 4.813 1.00 95.50 86 ASN A C 1
ATOM 688 O O . ASN A 1 86 ? -10.261 5.147 4.955 1.00 95.50 86 ASN A O 1
ATOM 692 N N . GLY A 1 87 ? -8.555 3.705 5.084 1.00 92.62 87 GLY A N 1
ATOM 693 C CA . GLY A 1 87 ? -7.624 4.693 5.590 1.00 92.62 87 GLY A CA 1
ATOM 694 C C . GLY A 1 87 ? -7.792 4.985 7.093 1.00 92.62 87 GLY A C 1
ATOM 695 O O . GLY A 1 87 ? -8.420 4.242 7.837 1.00 92.62 87 GLY A O 1
ATOM 696 N N . PRO A 1 88 ? -7.255 6.090 7.594 1.00 91.69 88 PRO A N 1
ATOM 697 C CA . PRO A 1 88 ? -6.639 7.138 6.817 1.00 91.69 88 PRO A CA 1
ATOM 698 C C . PRO A 1 88 ? -5.327 6.672 6.164 1.00 91.69 88 PRO A C 1
ATOM 700 O O . PRO A 1 88 ? -4.697 5.710 6.609 1.00 91.69 88 PRO A O 1
ATOM 703 N N . TRP A 1 89 ? -4.974 7.311 5.051 1.00 93.06 89 TRP A N 1
ATOM 704 C CA . TRP A 1 89 ? -3.866 6.903 4.189 1.00 93.06 89 TRP A CA 1
ATOM 705 C C . TRP A 1 89 ? -2.634 7.750 4.457 1.00 93.06 89 TRP A C 1
ATOM 707 O O . TRP A 1 89 ? -2.751 8.958 4.666 1.00 93.06 89 TRP A O 1
ATOM 717 N N . TRP A 1 90 ? -1.455 7.150 4.375 1.00 91.69 90 TRP A N 1
ATOM 718 C CA . TRP A 1 90 ? -0.206 7.897 4.359 1.00 91.69 90 TRP A CA 1
ATOM 719 C C . TRP A 1 90 ? 0.621 7.598 3.127 1.00 91.69 90 TRP A C 1
ATOM 721 O O . TRP A 1 90 ? 0.596 6.484 2.611 1.00 91.69 90 TRP A O 1
ATOM 731 N N . PHE A 1 91 ? 1.382 8.597 2.696 1.00 93.38 91 PHE A N 1
ATOM 732 C CA . PHE A 1 91 ? 2.348 8.455 1.621 1.00 93.38 91 PHE A CA 1
ATOM 733 C C . PHE A 1 91 ? 3.499 7.523 2.021 1.00 93.38 91 PHE A C 1
ATOM 735 O O . PHE A 1 91 ? 4.002 7.577 3.149 1.00 93.38 91 PHE A O 1
ATOM 742 N N . VAL A 1 92 ? 3.908 6.677 1.080 1.00 93.94 92 VAL A N 1
ATOM 743 C CA . VAL A 1 92 ? 5.069 5.801 1.190 1.00 93.94 92 VAL A CA 1
ATOM 744 C C . VAL A 1 92 ? 6.040 6.144 0.072 1.00 93.94 92 VAL A C 1
ATOM 746 O O . VAL A 1 92 ? 5.712 6.025 -1.108 1.00 93.94 92 VAL A O 1
ATOM 749 N N . GLU A 1 93 ? 7.254 6.524 0.460 1.00 92.94 93 GLU A N 1
ATOM 750 C CA . GLU A 1 93 ? 8.333 6.780 -0.485 1.00 92.94 93 GLU A CA 1
ATOM 751 C C . GLU A 1 93 ? 8.657 5.532 -1.321 1.00 92.94 93 GLU A C 1
ATOM 753 O O . GLU A 1 93 ? 8.603 4.414 -0.798 1.00 92.94 93 GLU A O 1
ATOM 758 N N . PRO A 1 94 ? 9.067 5.694 -2.592 1.00 93.19 94 PRO A N 1
ATOM 759 C CA . PRO A 1 94 ? 9.450 4.585 -3.470 1.00 93.19 94 PRO A CA 1
ATOM 760 C C . PRO A 1 94 ? 10.437 3.589 -2.847 1.00 93.19 94 PRO A C 1
ATOM 762 O O . PRO A 1 94 ? 10.317 2.375 -3.021 1.00 93.19 94 PRO A O 1
ATOM 765 N N . ASP A 1 95 ? 11.408 4.100 -2.087 1.00 91.81 95 ASP A N 1
ATOM 766 C CA . ASP A 1 95 ? 12.439 3.316 -1.406 1.00 91.81 95 ASP A CA 1
ATOM 767 C C . ASP A 1 95 ? 11.955 2.664 -0.099 1.00 91.81 95 ASP A C 1
ATOM 769 O O . ASP A 1 95 ? 12.686 1.867 0.486 1.00 91.81 95 ASP A O 1
ATOM 773 N N . ALA A 1 96 ? 10.712 2.900 0.321 1.00 93.56 96 ALA A N 1
ATOM 774 C CA . ALA A 1 96 ? 10.069 2.256 1.467 1.00 93.56 96 ALA A CA 1
ATOM 775 C C . ALA A 1 96 ? 8.946 1.280 1.057 1.00 93.56 96 ALA A C 1
ATOM 777 O O . ALA A 1 96 ? 8.331 0.647 1.917 1.00 93.56 96 ALA A O 1
ATOM 778 N N . VAL A 1 97 ? 8.679 1.108 -0.244 1.00 96.56 97 VAL A N 1
ATOM 779 C CA . VAL A 1 97 ? 7.684 0.139 -0.734 1.00 96.56 97 VAL A CA 1
ATOM 780 C C . VAL A 1 97 ? 8.251 -1.290 -0.655 1.00 96.56 97 VAL A C 1
ATOM 782 O O . VAL A 1 97 ? 9.366 -1.536 -1.135 1.00 96.56 97 VAL A O 1
ATOM 785 N N . PRO A 1 98 ? 7.528 -2.268 -0.082 1.00 96.88 98 PRO A N 1
ATOM 786 C CA . PRO A 1 98 ? 7.981 -3.655 -0.024 1.00 96.88 98 PRO A CA 1
ATOM 787 C C . PRO A 1 98 ? 8.128 -4.299 -1.404 1.00 96.88 98 PRO A C 1
ATOM 789 O O . PRO A 1 98 ? 7.335 -4.049 -2.312 1.00 96.88 98 PRO A O 1
ATOM 792 N N . LEU A 1 99 ? 9.096 -5.207 -1.556 1.00 95.75 99 LEU A N 1
ATOM 793 C CA . LEU A 1 99 ? 9.368 -5.858 -2.844 1.00 95.75 99 LEU A CA 1
ATOM 794 C C . LEU A 1 99 ? 8.155 -6.619 -3.392 1.00 95.75 99 LEU A C 1
ATOM 796 O O . LEU A 1 99 ? 7.879 -6.546 -4.583 1.00 95.75 99 LEU A O 1
ATOM 800 N N . TYR A 1 100 ? 7.386 -7.305 -2.544 1.00 97.06 100 TYR A N 1
ATOM 801 C CA . TYR A 1 100 ? 6.192 -8.027 -2.997 1.00 97.06 100 TYR A CA 1
ATOM 802 C C . TYR A 1 100 ? 5.073 -7.113 -3.501 1.00 97.06 100 TYR A C 1
ATOM 804 O O . TYR A 1 100 ? 4.280 -7.560 -4.323 1.00 97.06 100 TYR A O 1
ATOM 812 N N . ILE A 1 101 ? 5.031 -5.852 -3.058 1.00 98.12 101 ILE A N 1
ATOM 813 C CA . ILE A 1 101 ? 4.127 -4.833 -3.605 1.00 98.12 101 ILE A CA 1
ATOM 814 C C . ILE A 1 101 ? 4.628 -4.346 -4.967 1.00 98.12 101 ILE A C 1
ATOM 816 O O . ILE A 1 101 ? 3.852 -4.243 -5.911 1.00 98.12 101 ILE A O 1
ATOM 820 N N . LEU A 1 102 ? 5.936 -4.132 -5.113 1.00 97.00 102 LEU A N 1
ATOM 821 C CA . LEU A 1 102 ? 6.536 -3.756 -6.397 1.00 97.00 102 LEU A CA 1
ATOM 822 C C . LEU A 1 102 ? 6.420 -4.868 -7.449 1.00 97.00 102 LEU A C 1
ATOM 824 O O . LEU A 1 102 ? 6.322 -4.597 -8.641 1.00 97.00 102 LEU A O 1
ATOM 828 N N . ARG A 1 103 ? 6.415 -6.130 -7.020 1.00 97.06 103 ARG A N 1
ATOM 829 C CA . ARG A 1 103 ? 6.387 -7.309 -7.898 1.00 97.06 103 ARG A CA 1
ATOM 830 C C . ARG A 1 103 ? 4.985 -7.713 -8.363 1.00 97.06 103 ARG A C 1
ATOM 832 O O . ARG A 1 103 ? 4.857 -8.735 -9.045 1.00 97.06 103 ARG A O 1
ATOM 839 N N . ILE A 1 104 ? 3.944 -6.972 -7.977 1.00 97.88 104 ILE A N 1
ATOM 840 C CA . ILE A 1 104 ? 2.561 -7.265 -8.368 1.00 97.88 104 ILE A CA 1
ATOM 841 C C . ILE A 1 104 ? 2.453 -7.194 -9.897 1.00 97.88 104 ILE A C 1
ATOM 843 O O . ILE A 1 104 ? 2.795 -6.164 -10.468 1.00 97.88 104 ILE A O 1
ATOM 847 N N . PRO A 1 105 ? 1.965 -8.246 -10.577 1.00 97.56 105 PRO A N 1
ATOM 848 C CA . PRO A 1 105 ? 1.798 -8.203 -12.023 1.00 97.56 105 PRO A CA 1
ATOM 849 C C . PRO A 1 105 ? 0.778 -7.156 -12.473 1.00 97.56 105 PRO A C 1
ATOM 851 O O . PRO A 1 105 ? -0.252 -6.974 -11.817 1.00 97.56 105 PRO A O 1
ATOM 854 N N . VAL A 1 106 ? 1.011 -6.544 -13.637 1.00 97.69 106 VAL A N 1
ATOM 855 C CA . VAL A 1 106 ? 0.152 -5.489 -14.211 1.00 97.69 106 VAL A CA 1
ATOM 856 C C . VAL A 1 106 ? -1.329 -5.891 -14.260 1.00 97.69 106 VAL A C 1
ATOM 858 O O . VAL A 1 106 ? -2.191 -5.070 -13.959 1.00 97.69 106 VAL A O 1
ATOM 861 N N . ARG A 1 107 ? -1.656 -7.162 -14.533 1.00 97.38 107 ARG A N 1
ATOM 862 C CA . ARG A 1 107 ? -3.054 -7.642 -14.579 1.00 97.38 107 ARG A CA 1
ATOM 863 C C . ARG A 1 107 ? -3.842 -7.525 -13.268 1.00 97.38 107 ARG A C 1
ATOM 865 O O . ARG A 1 107 ? -5.059 -7.670 -13.293 1.00 97.38 107 ARG A O 1
ATOM 872 N N . TYR A 1 108 ? -3.174 -7.328 -12.129 1.00 98.12 108 TYR A N 1
ATOM 873 C CA . TYR A 1 108 ? -3.833 -7.176 -10.825 1.00 98.12 108 TYR A CA 1
ATOM 874 C C . TYR A 1 108 ? -4.103 -5.716 -10.448 1.00 98.12 108 TYR A C 1
ATOM 876 O O . TYR A 1 108 ? -4.727 -5.458 -9.419 1.00 98.12 108 TYR A O 1
ATOM 884 N N . TYR A 1 109 ? -3.669 -4.762 -11.271 1.00 97.56 109 TYR A N 1
ATOM 885 C CA . TYR A 1 109 ? -4.040 -3.361 -11.137 1.00 97.56 109 TYR A CA 1
ATOM 886 C C . TYR A 1 109 ? -5.428 -3.176 -11.752 1.00 97.56 109 TYR A C 1
ATOM 888 O O . TYR A 1 109 ? -5.573 -3.227 -12.969 1.00 97.56 109 TYR A O 1
ATOM 896 N N . SER A 1 110 ? -6.457 -2.993 -10.917 1.00 95.56 110 SER A N 1
ATOM 897 C CA . SER A 1 110 ? -7.842 -2.806 -11.383 1.00 95.56 110 SER A CA 1
ATOM 898 C C . SER A 1 110 ? -8.032 -1.501 -12.161 1.00 95.56 110 SER A C 1
ATOM 900 O O . SER A 1 110 ? -8.884 -1.425 -13.041 1.00 95.56 110 SER A O 1
ATOM 902 N N . LYS A 1 111 ? -7.234 -0.475 -11.843 1.00 95.25 111 LYS A N 1
ATOM 903 C CA . LYS A 1 111 ? -7.276 0.855 -12.460 1.00 95.25 111 LYS A CA 1
ATOM 904 C C . LYS A 1 111 ? -5.852 1.307 -12.812 1.00 95.25 111 LYS A C 1
ATOM 906 O O . LYS A 1 111 ? -5.339 2.258 -12.212 1.00 95.25 111 LYS A O 1
ATOM 911 N N . PRO A 1 112 ? -5.160 0.590 -13.714 1.00 94.50 112 PRO A N 1
ATOM 912 C CA . PRO A 1 112 ? -3.765 0.872 -14.009 1.00 94.50 112 PRO A CA 1
ATOM 913 C C . PRO A 1 112 ? -3.645 2.249 -14.683 1.00 94.50 112 PRO A C 1
ATOM 915 O O . PRO A 1 112 ? -4.516 2.609 -15.484 1.00 94.50 112 PRO A O 1
ATOM 918 N N . PRO A 1 113 ? -2.583 3.026 -14.405 1.00 94.38 113 PRO A N 1
ATOM 919 C CA . PRO A 1 113 ? -2.315 4.244 -15.159 1.00 94.38 113 PRO A CA 1
ATOM 920 C C . PRO A 1 113 ? -2.187 3.977 -16.660 1.00 94.38 113 PRO A C 1
ATOM 922 O O . PRO A 1 113 ? -1.823 2.882 -17.091 1.00 94.38 113 PRO A O 1
ATOM 925 N N . SER A 1 114 ? -2.449 4.994 -17.480 1.00 94.25 114 SER A N 1
ATOM 926 C CA . SER A 1 114 ? -2.430 4.858 -18.943 1.00 94.25 114 SER A CA 1
ATOM 927 C C . SER A 1 114 ? -1.084 4.381 -19.490 1.00 94.25 114 SER A C 1
ATOM 929 O O . SER A 1 114 ? -1.063 3.654 -20.478 1.00 94.25 114 SER A O 1
ATOM 931 N N . TYR A 1 115 ? 0.025 4.733 -18.843 1.00 92.50 115 TYR A N 1
ATOM 932 C CA . TYR A 1 115 ? 1.366 4.333 -19.265 1.00 92.50 115 TYR A CA 1
ATOM 933 C C . TYR A 1 115 ? 1.704 2.864 -18.950 1.00 92.50 115 TYR A C 1
ATOM 935 O O . TYR A 1 115 ? 2.678 2.348 -19.481 1.00 92.50 115 TYR A O 1
ATOM 943 N N . PHE A 1 116 ? 0.876 2.147 -18.175 1.00 94.56 116 PHE A N 1
ATOM 944 C CA . PHE A 1 116 ? 0.994 0.686 -18.043 1.00 94.56 116 PHE A CA 1
ATOM 945 C C . PHE A 1 116 ? 0.526 -0.040 -19.318 1.00 94.56 116 PHE A C 1
ATOM 947 O O . PHE A 1 116 ? 0.732 -1.248 -19.467 1.00 94.56 116 PHE A O 1
ATOM 954 N N . ARG A 1 117 ? -0.152 0.656 -20.243 1.00 91.56 117 ARG A N 1
ATOM 955 C CA . ARG A 1 117 ? -0.625 0.058 -21.498 1.00 91.56 117 ARG A CA 1
ATOM 956 C C . ARG A 1 117 ? 0.555 -0.485 -22.301 1.00 91.56 117 ARG A C 1
ATOM 958 O O . ARG A 1 117 ? 1.549 0.198 -22.514 1.00 91.56 117 ARG A O 1
ATOM 965 N N . GLY A 1 118 ? 0.417 -1.718 -22.779 1.00 91.50 118 GLY A N 1
ATOM 966 C CA . GLY A 1 118 ? 1.458 -2.405 -23.548 1.00 91.50 118 GLY A CA 1
ATOM 967 C C . GLY A 1 118 ? 2.539 -3.070 -22.692 1.00 91.50 118 GLY A C 1
ATOM 968 O O . GLY A 1 118 ? 3.366 -3.804 -23.232 1.00 91.50 118 GLY A O 1
ATOM 969 N N . TRP A 1 119 ? 2.528 -2.884 -21.369 1.00 94.81 119 TRP A N 1
ATOM 970 C CA . TRP A 1 119 ? 3.354 -3.694 -20.480 1.00 94.81 119 TRP A CA 1
ATOM 971 C C . TRP A 1 119 ? 2.800 -5.112 -20.375 1.00 94.81 119 TRP A C 1
ATOM 973 O O . TRP A 1 119 ? 1.604 -5.361 -20.556 1.00 94.81 119 TRP A O 1
ATOM 983 N N . ARG A 1 120 ? 3.687 -6.066 -20.089 1.00 96.38 120 ARG A N 1
ATOM 984 C CA . ARG A 1 120 ? 3.300 -7.470 -19.994 1.00 96.38 120 ARG A CA 1
ATOM 985 C C . ARG A 1 120 ? 2.377 -7.678 -18.786 1.00 96.38 120 ARG A C 1
ATOM 987 O O . ARG A 1 120 ? 2.765 -7.341 -17.671 1.00 96.38 120 ARG A O 1
ATOM 994 N N . PRO A 1 121 ? 1.185 -8.277 -18.970 1.00 96.25 121 PRO A N 1
ATOM 995 C CA . PRO A 1 121 ? 0.201 -8.447 -17.894 1.00 96.25 121 PRO A CA 1
ATOM 996 C C . PRO A 1 121 ? 0.705 -9.339 -16.749 1.00 96.25 121 PRO A C 1
ATOM 998 O O . PRO A 1 121 ? 0.245 -9.228 -15.611 1.00 96.25 121 PRO A O 1
ATOM 1001 N N . ASP A 1 122 ? 1.660 -10.214 -17.058 1.00 95.56 122 ASP A N 1
ATOM 1002 C CA . ASP A 1 122 ? 2.163 -11.279 -16.191 1.00 95.56 122 ASP A CA 1
ATOM 1003 C C . ASP A 1 122 ? 3.441 -10.887 -15.435 1.00 95.56 122 ASP A C 1
ATOM 1005 O O . ASP A 1 122 ? 3.943 -11.661 -14.612 1.00 95.56 122 ASP A O 1
ATOM 1009 N N . GLU A 1 123 ? 3.933 -9.680 -15.701 1.00 95.00 123 GLU A N 1
ATOM 1010 C CA . GLU A 1 123 ? 5.159 -9.097 -15.170 1.00 95.00 123 GLU A CA 1
ATOM 1011 C C . GLU A 1 123 ? 4.837 -7.856 -14.329 1.00 95.00 123 GLU A C 1
ATOM 1013 O O . GLU A 1 123 ? 3.762 -7.262 -14.484 1.00 95.00 123 GLU A O 1
ATOM 1018 N N . PRO A 1 124 ? 5.728 -7.476 -13.398 1.00 95.69 124 PRO A N 1
ATOM 1019 C CA . PRO A 1 124 ? 5.540 -6.262 -12.626 1.00 95.69 124 PRO A CA 1
ATOM 1020 C C . PRO A 1 124 ? 5.650 -4.994 -13.488 1.00 95.69 124 PRO A C 1
ATOM 1022 O O . PRO A 1 124 ? 6.299 -5.007 -14.538 1.00 95.69 124 PRO A O 1
ATOM 1025 N N . PRO A 1 125 ? 5.056 -3.880 -13.028 1.00 96.06 125 PRO A N 1
ATOM 1026 C CA . PRO A 1 125 ? 5.315 -2.547 -13.549 1.00 96.06 125 PRO A CA 1
ATOM 1027 C C . PRO A 1 125 ? 6.800 -2.245 -13.737 1.00 96.06 125 PRO A C 1
ATOM 1029 O O . PRO A 1 125 ? 7.640 -2.602 -12.907 1.00 96.06 125 PRO A O 1
ATOM 1032 N N . ARG A 1 126 ? 7.124 -1.504 -14.796 1.00 94.00 126 ARG A N 1
ATOM 1033 C CA . ARG A 1 126 ? 8.486 -1.027 -15.045 1.00 94.00 126 ARG A CA 1
ATOM 1034 C C . ARG A 1 126 ? 8.773 0.196 -14.178 1.00 94.00 126 ARG A C 1
ATOM 1036 O O . ARG A 1 126 ? 8.793 1.319 -14.666 1.00 94.00 126 ARG A O 1
ATOM 1043 N N . TRP A 1 127 ? 8.994 -0.004 -12.879 1.00 93.56 127 TRP A N 1
ATOM 1044 C CA . TRP A 1 127 ? 9.146 1.093 -11.908 1.00 93.56 127 TRP A CA 1
ATOM 1045 C C . TRP A 1 127 ? 10.261 2.086 -12.230 1.00 93.56 127 TRP A C 1
ATOM 1047 O O . TRP A 1 127 ? 10.146 3.261 -11.894 1.00 93.56 127 TRP A O 1
ATOM 1057 N N . ARG A 1 128 ? 11.301 1.652 -12.948 1.00 91.00 128 ARG A N 1
ATOM 1058 C CA . ARG A 1 128 ? 12.335 2.534 -13.499 1.00 91.00 128 ARG A CA 1
ATOM 1059 C C . ARG A 1 128 ? 11.757 3.655 -14.372 1.00 91.00 128 ARG A C 1
ATOM 1061 O O . ARG A 1 128 ? 12.269 4.767 -14.333 1.00 91.00 128 ARG A O 1
ATOM 1068 N N . GLU A 1 129 ? 10.706 3.380 -15.148 1.00 88.56 129 GLU A N 1
ATOM 1069 C CA . GLU A 1 129 ? 10.039 4.389 -15.985 1.00 88.56 129 GLU A CA 1
ATOM 1070 C C . GLU A 1 129 ? 9.314 5.448 -15.128 1.00 88.56 129 GLU A C 1
ATOM 1072 O O . GLU A 1 129 ? 9.150 6.573 -15.584 1.00 88.56 129 GLU A O 1
ATOM 1077 N N . ASN A 1 130 ? 8.954 5.124 -13.876 1.00 88.94 130 ASN A N 1
ATOM 1078 C CA . ASN A 1 130 ? 8.271 6.032 -12.946 1.00 88.94 130 ASN A CA 1
ATOM 1079 C C . ASN A 1 130 ? 9.233 6.783 -12.002 1.00 88.94 130 ASN A C 1
ATOM 1081 O O . ASN A 1 130 ? 9.053 7.966 -11.739 1.00 88.94 130 ASN A O 1
ATOM 1085 N N . TRP A 1 131 ? 10.258 6.105 -11.473 1.00 91.25 131 TRP A N 1
ATOM 1086 C CA . TRP A 1 131 ? 11.151 6.644 -10.428 1.00 91.25 131 TRP A CA 1
ATOM 1087 C C . TRP A 1 131 ? 12.603 6.849 -10.875 1.00 91.25 131 TRP A C 1
ATOM 1089 O O . TRP A 1 131 ? 13.446 7.296 -10.097 1.00 91.25 131 TRP A O 1
ATOM 1099 N N . GLY A 1 132 ? 12.904 6.550 -12.136 1.00 92.00 132 GLY A N 1
ATOM 1100 C CA . GLY A 1 132 ? 14.202 6.801 -12.744 1.00 92.00 132 GLY A CA 1
ATOM 1101 C C . GLY A 1 132 ? 15.278 5.768 -12.404 1.00 92.00 132 GLY A C 1
ATOM 1102 O O . GLY A 1 132 ? 15.076 4.778 -11.697 1.00 92.00 132 GLY A O 1
ATOM 1103 N N . ARG A 1 133 ? 16.469 6.013 -12.961 1.00 91.94 133 ARG A N 1
ATOM 1104 C CA . ARG A 1 133 ? 17.623 5.105 -12.862 1.00 91.94 133 ARG A CA 1
ATOM 1105 C C . ARG A 1 133 ? 18.221 5.047 -11.463 1.00 91.94 133 ARG A C 1
ATOM 1107 O O . ARG A 1 133 ? 18.782 4.021 -11.100 1.00 91.94 133 ARG A O 1
ATOM 1114 N N . ASP A 1 134 ? 18.141 6.127 -10.696 1.00 93.00 134 ASP A N 1
ATOM 1115 C CA . ASP A 1 134 ? 18.756 6.175 -9.367 1.00 93.00 134 ASP A CA 1
ATOM 1116 C C . ASP A 1 134 ? 18.011 5.275 -8.385 1.00 93.00 134 ASP A C 1
ATOM 1118 O O . ASP A 1 134 ? 18.637 4.580 -7.586 1.00 93.00 134 ASP A O 1
ATOM 1122 N N . TRP A 1 135 ? 16.680 5.224 -8.488 1.00 93.81 135 TRP A N 1
ATOM 1123 C CA . TRP A 1 135 ? 15.871 4.280 -7.724 1.00 93.81 135 TRP A CA 1
ATOM 1124 C C . TRP A 1 135 ? 16.236 2.831 -8.070 1.00 93.81 135 TRP A C 1
ATOM 1126 O O . TRP A 1 135 ? 16.532 2.042 -7.177 1.00 93.81 135 TRP A O 1
ATOM 1136 N N . GLU A 1 136 ? 16.312 2.496 -9.362 1.00 92.50 136 GLU A N 1
ATOM 1137 C CA . GLU A 1 136 ? 16.693 1.153 -9.829 1.00 92.50 136 GLU A CA 1
ATOM 1138 C C . GLU A 1 136 ? 18.094 0.751 -9.334 1.00 92.50 136 GLU A C 1
ATOM 1140 O O . GLU A 1 136 ? 18.308 -0.381 -8.904 1.00 92.50 136 GLU A O 1
ATOM 1145 N N . GLN A 1 137 ? 19.040 1.695 -9.309 1.00 92.56 137 GLN A N 1
ATOM 1146 C CA . GLN A 1 137 ? 20.390 1.469 -8.788 1.00 92.56 137 GLN A CA 1
ATOM 1147 C C . GLN A 1 137 ? 20.434 1.244 -7.274 1.00 92.56 137 GLN A C 1
ATOM 1149 O O . GLN A 1 137 ? 21.266 0.458 -6.819 1.00 92.56 137 GLN A O 1
ATOM 1154 N N . ARG A 1 138 ? 19.575 1.913 -6.492 1.00 92.81 138 ARG A N 1
ATOM 1155 C CA . ARG A 1 138 ? 19.435 1.663 -5.044 1.00 92.81 138 ARG A CA 1
ATOM 1156 C C . ARG A 1 138 ? 18.734 0.336 -4.760 1.00 92.81 138 ARG A C 1
ATOM 1158 O O . ARG A 1 138 ? 19.021 -0.316 -3.761 1.00 92.81 138 ARG A O 1
ATOM 1165 N N . ARG A 1 139 ? 17.837 -0.076 -5.655 1.00 91.44 139 ARG A N 1
ATOM 1166 C CA . ARG A 1 139 ? 17.002 -1.279 -5.572 1.00 91.44 139 ARG A CA 1
ATOM 1167 C C . ARG A 1 139 ? 17.480 -2.353 -6.555 1.00 91.44 139 ARG A C 1
ATOM 1169 O O . ARG A 1 139 ? 16.678 -2.918 -7.292 1.00 91.44 139 ARG A O 1
ATOM 1176 N N . ARG A 1 140 ? 18.786 -2.649 -6.587 1.00 88.25 140 ARG A N 1
ATOM 1177 C CA . ARG A 1 140 ? 19.321 -3.682 -7.49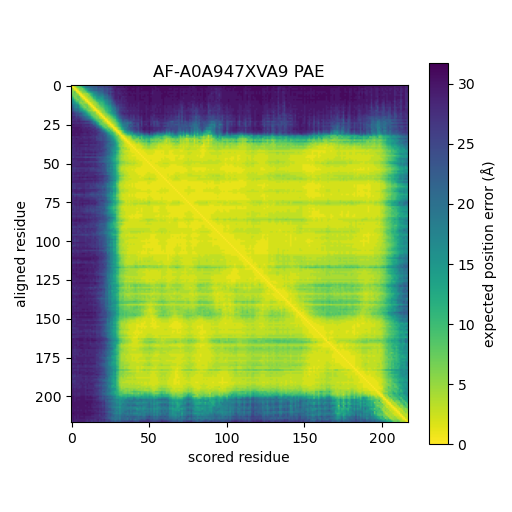6 1.00 88.25 140 ARG A CA 1
ATOM 1178 C C . ARG A 1 140 ? 18.611 -5.014 -7.279 1.00 88.25 140 ARG A C 1
ATOM 1180 O O . ARG A 1 140 ? 18.344 -5.393 -6.138 1.00 88.25 140 ARG A O 1
ATOM 1187 N N . ASN A 1 141 ? 18.329 -5.708 -8.378 1.00 90.12 141 ASN A N 1
ATOM 1188 C CA . ASN A 1 141 ? 17.720 -7.037 -8.391 1.00 90.12 141 ASN A CA 1
ATOM 1189 C C . ASN A 1 141 ? 16.359 -7.077 -7.665 1.00 90.12 141 ASN A C 1
ATOM 1191 O O . ASN A 1 141 ? 15.938 -8.114 -7.149 1.00 90.12 141 ASN A O 1
ATOM 1195 N N . TRP A 1 142 ? 15.652 -5.940 -7.591 1.00 92.62 142 TRP A N 1
ATOM 1196 C CA . TRP A 1 142 ? 14.349 -5.865 -6.928 1.00 92.62 142 TRP A CA 1
ATOM 1197 C C . TRP A 1 142 ? 13.312 -6.773 -7.583 1.00 92.62 142 TRP A C 1
ATOM 1199 O O . TRP A 1 142 ? 12.354 -7.148 -6.919 1.00 92.62 142 TRP A O 1
ATOM 1209 N N . ASP A 1 143 ? 13.471 -7.142 -8.845 1.00 90.12 143 ASP A N 1
ATOM 1210 C CA . ASP A 1 143 ? 12.595 -8.011 -9.626 1.00 90.12 143 ASP A CA 1
ATOM 1211 C C . ASP A 1 143 ? 13.082 -9.468 -9.692 1.00 90.12 143 ASP A C 1
ATOM 1213 O O . ASP A 1 143 ? 12.315 -10.341 -10.099 1.00 90.12 143 ASP A O 1
ATOM 1217 N N . GLU A 1 144 ? 14.288 -9.768 -9.200 1.00 91.12 144 GLU A N 1
ATOM 1218 C CA . GLU A 1 144 ? 14.803 -11.132 -9.064 1.00 91.12 144 GLU A CA 1
ATOM 1219 C C . GLU A 1 144 ? 14.259 -11.788 -7.787 1.00 91.12 144 GLU A C 1
ATOM 1221 O O . GLU A 1 144 ? 14.470 -11.317 -6.662 1.00 91.12 144 GLU A O 1
ATOM 1226 N N . TRP A 1 145 ? 13.514 -12.884 -7.942 1.00 91.44 145 TRP A N 1
ATOM 1227 C CA . TRP A 1 145 ? 13.011 -13.675 -6.819 1.00 91.44 145 TRP A CA 1
ATOM 1228 C C . TRP A 1 145 ? 12.520 -15.052 -7.237 1.00 91.44 145 TRP A C 1
ATOM 1230 O O . TRP A 1 145 ? 12.058 -15.261 -8.358 1.00 91.44 145 TRP A O 1
ATOM 1240 N N . ASP A 1 146 ? 12.537 -15.976 -6.279 1.00 90.19 146 ASP A N 1
ATOM 1241 C CA . ASP A 1 146 ? 11.869 -17.262 -6.415 1.00 90.19 146 ASP A CA 1
ATOM 1242 C C . ASP A 1 146 ? 10.421 -17.174 -5.910 1.00 90.19 146 ASP A C 1
ATOM 1244 O O . ASP A 1 146 ? 10.161 -17.002 -4.716 1.00 90.19 146 ASP A O 1
ATOM 1248 N N . ARG A 1 147 ? 9.460 -17.352 -6.826 1.00 86.62 147 ARG A N 1
ATOM 1249 C CA . ARG A 1 147 ? 8.022 -17.394 -6.506 1.00 86.62 147 ARG A CA 1
ATOM 1250 C C . ARG A 1 147 ? 7.659 -18.531 -5.553 1.00 86.62 147 ARG A C 1
ATOM 1252 O O . ARG A 1 147 ? 6.679 -18.423 -4.819 1.00 86.62 147 ARG A O 1
ATOM 1259 N N . ARG A 1 148 ? 8.426 -19.624 -5.553 1.00 89.31 148 ARG A N 1
ATOM 1260 C CA . ARG A 1 148 ? 8.192 -20.793 -4.691 1.00 89.31 148 ARG A CA 1
ATOM 1261 C C . ARG A 1 148 ? 8.597 -20.526 -3.243 1.00 89.31 148 ARG A C 1
ATOM 1263 O O . ARG A 1 148 ? 8.049 -21.153 -2.344 1.00 89.31 148 ARG A O 1
ATOM 1270 N N . ALA A 1 149 ? 9.493 -19.566 -3.025 1.00 90.31 149 ALA A N 1
ATOM 1271 C CA . ALA A 1 149 ? 9.943 -19.132 -1.707 1.00 90.31 149 ALA A CA 1
ATOM 1272 C C . ALA A 1 149 ? 9.059 -18.025 -1.095 1.00 90.31 149 ALA A C 1
ATOM 1274 O O . ALA A 1 149 ? 9.395 -17.473 -0.045 1.00 90.31 149 ALA A O 1
ATOM 1275 N N . ALA A 1 150 ? 7.934 -17.679 -1.734 1.00 91.50 150 ALA A N 1
ATOM 1276 C CA . ALA A 1 150 ? 7.000 -16.693 -1.205 1.00 91.50 150 ALA A CA 1
ATOM 1277 C C . ALA A 1 150 ? 6.485 -17.116 0.187 1.00 91.50 150 ALA A C 1
ATOM 1279 O O . ALA A 1 150 ? 6.010 -18.245 0.347 1.00 91.50 150 ALA A O 1
ATOM 1280 N N . PRO A 1 151 ? 6.516 -16.228 1.199 1.00 93.44 151 PRO A N 1
ATOM 1281 C CA . PRO A 1 151 ? 6.016 -16.563 2.523 1.00 93.44 151 PRO A CA 1
ATOM 1282 C C . PRO A 1 151 ? 4.498 -16.778 2.499 1.00 93.44 151 PRO A C 1
ATOM 1284 O O . PRO A 1 151 ? 3.783 -16.333 1.596 1.00 93.44 151 PRO A O 1
ATOM 1287 N N . ALA A 1 152 ? 3.979 -17.421 3.546 1.00 94.75 152 ALA A N 1
ATOM 1288 C CA . ALA A 1 152 ? 2.539 -17.457 3.767 1.00 94.75 152 ALA A CA 1
ATOM 1289 C C . ALA A 1 152 ? 1.988 -16.017 3.874 1.00 94.75 152 ALA A C 1
ATOM 1291 O O . ALA A 1 152 ? 2.591 -15.196 4.574 1.00 94.75 152 ALA A O 1
ATOM 1292 N N . PRO A 1 153 ? 0.861 -15.702 3.207 1.00 96.88 153 PRO A N 1
ATOM 1293 C CA . PRO A 1 153 ? 0.270 -14.373 3.268 1.00 96.88 153 PRO A CA 1
ATOM 1294 C C . PRO A 1 153 ? -0.194 -14.054 4.691 1.00 96.88 153 PRO A C 1
ATOM 1296 O O . PRO A 1 153 ? -0.659 -14.939 5.415 1.00 96.88 153 PRO A O 1
ATOM 1299 N N . ALA A 1 154 ? -0.135 -12.777 5.069 1.00 97.81 154 ALA A N 1
ATOM 1300 C CA . ALA A 1 154 ? -0.726 -12.321 6.321 1.00 97.81 154 ALA A CA 1
ATOM 1301 C C . ALA A 1 154 ? -2.233 -12.653 6.367 1.00 97.81 154 ALA A C 1
ATOM 1303 O O . ALA A 1 154 ? -2.909 -12.620 5.327 1.00 97.81 154 ALA A O 1
ATOM 1304 N N . PRO A 1 155 ? -2.785 -12.990 7.545 1.00 97.88 155 PRO A N 1
ATOM 1305 C CA . PRO A 1 155 ? -4.219 -13.188 7.687 1.00 97.88 155 PRO A CA 1
ATOM 1306 C C . PRO A 1 155 ? -4.957 -11.883 7.372 1.00 97.88 155 PRO A C 1
ATOM 1308 O O . PRO A 1 155 ? -4.502 -10.801 7.716 1.00 97.88 155 PRO A O 1
ATOM 1311 N N . LEU A 1 156 ? -6.122 -11.960 6.733 1.00 98.31 156 LEU A N 1
ATOM 1312 C CA . LEU A 1 156 ? -6.933 -10.762 6.523 1.00 98.31 156 LEU A CA 1
ATOM 1313 C C . LEU A 1 156 ? -7.499 -10.263 7.868 1.00 98.31 156 LEU A C 1
ATOM 1315 O O . LEU A 1 156 ? -8.022 -11.084 8.629 1.00 98.31 156 LEU A O 1
ATOM 1319 N N . PRO A 1 157 ? -7.479 -8.949 8.161 1.00 97.38 157 PRO A N 1
ATOM 1320 C CA . PRO A 1 157 ? -8.020 -8.370 9.393 1.00 97.38 157 PRO A CA 1
ATOM 1321 C C . PRO A 1 157 ? -9.559 -8.345 9.357 1.00 97.38 157 PRO A C 1
ATOM 1323 O O . PRO A 1 157 ? -10.192 -7.293 9.313 1.00 97.38 157 PRO A O 1
ATOM 1326 N N . ARG A 1 158 ? -10.186 -9.529 9.363 1.00 96.81 158 ARG A N 1
ATOM 1327 C CA . ARG A 1 158 ? -11.641 -9.706 9.195 1.00 96.81 158 ARG A CA 1
ATOM 1328 C C . ARG A 1 158 ? -12.472 -9.013 10.267 1.00 96.81 158 ARG A C 1
ATOM 1330 O O . ARG A 1 158 ? -13.606 -8.648 9.988 1.00 96.81 158 ARG A O 1
ATOM 1337 N N . TYR A 1 159 ? -11.910 -8.772 11.454 1.00 96.88 159 TYR A N 1
ATOM 1338 C CA . TYR A 1 159 ? -12.576 -7.982 12.492 1.00 96.88 159 TYR A CA 1
ATOM 1339 C C . TYR A 1 159 ? -12.961 -6.579 11.995 1.00 96.88 159 TYR A C 1
ATOM 1341 O O . TYR A 1 159 ? -13.898 -5.998 12.524 1.00 96.88 159 TYR A O 1
ATOM 1349 N N . GLN A 1 160 ? -12.290 -6.042 10.966 1.00 97.50 160 GLN A N 1
ATOM 1350 C CA . GLN A 1 160 ? -12.637 -4.742 10.396 1.00 97.50 160 GLN A CA 1
ATOM 1351 C C . GLN A 1 160 ? -13.975 -4.739 9.634 1.00 97.50 160 GLN A C 1
ATOM 1353 O O . GLN A 1 160 ? -14.531 -3.671 9.399 1.00 97.50 160 GLN A O 1
ATOM 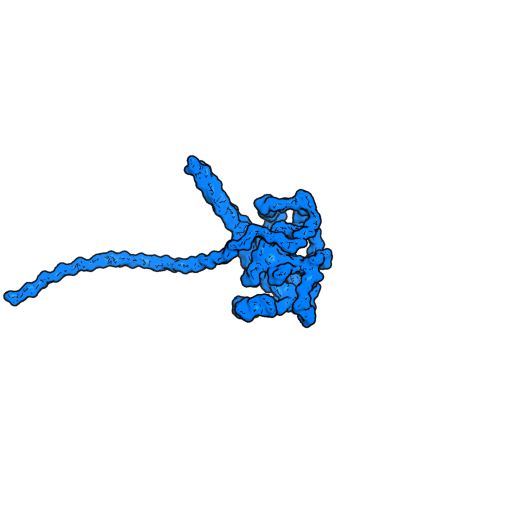1358 N N . GLN A 1 161 ? -14.532 -5.908 9.293 1.00 96.75 161 GLN A N 1
ATOM 1359 C CA . GLN A 1 161 ? -15.826 -6.031 8.604 1.00 96.75 161 GLN A CA 1
ATOM 1360 C C . GLN A 1 161 ? -16.992 -5.436 9.395 1.00 96.75 161 GLN A C 1
ATOM 1362 O O . GLN A 1 161 ? -17.957 -4.983 8.787 1.00 96.75 161 GLN A O 1
ATOM 1367 N N . GLN A 1 162 ? -16.889 -5.398 10.726 1.00 96.12 162 GLN A N 1
ATOM 1368 C CA . GLN A 1 162 ? -17.921 -4.821 11.587 1.00 96.12 162 GLN A CA 1
ATOM 1369 C C . GLN A 1 162 ? -17.923 -3.284 11.582 1.00 96.12 162 GLN A C 1
ATOM 1371 O O . GLN A 1 162 ? -18.882 -2.679 12.033 1.00 96.12 162 GLN A O 1
ATOM 1376 N N . TYR A 1 163 ? -16.877 -2.634 11.065 1.00 95.88 163 TYR A N 1
ATOM 1377 C CA . TYR A 1 163 ? -16.725 -1.179 11.122 1.00 95.88 163 TYR A CA 1
ATOM 1378 C C . TYR A 1 163 ? -17.059 -0.519 9.785 1.00 95.88 163 TYR A C 1
ATOM 1380 O O . TYR A 1 163 ? -16.203 0.110 9.182 1.00 95.88 163 TYR A O 1
ATOM 1388 N N . SER A 1 164 ? -18.290 -0.668 9.296 1.00 94.31 164 SER A N 1
ATOM 1389 C CA . SER A 1 164 ? -18.736 -0.044 8.039 1.00 94.31 164 SER A CA 1
ATOM 1390 C C . SER A 1 164 ? -19.351 1.341 8.246 1.00 94.31 164 SER A C 1
ATOM 1392 O O . SER A 1 164 ? -19.982 1.581 9.275 1.00 94.31 164 SER A O 1
ATOM 1394 N N . ARG A 1 165 ? -19.267 2.213 7.230 1.00 90.75 165 ARG A N 1
ATOM 1395 C CA . ARG A 1 165 ? -19.909 3.542 7.208 1.00 90.75 165 ARG A CA 1
ATOM 1396 C C . ARG A 1 165 ? -19.678 4.330 8.507 1.00 90.75 165 ARG A C 1
ATOM 1398 O O . ARG A 1 165 ? -18.538 4.647 8.832 1.00 90.75 165 ARG A O 1
ATOM 1405 N N . ASP A 1 166 ? -20.741 4.617 9.252 1.00 91.06 166 ASP A N 1
ATOM 1406 C CA . ASP A 1 166 ? -20.715 5.429 10.470 1.00 91.06 166 ASP A CA 1
ATOM 1407 C C . ASP A 1 166 ? -20.009 4.734 11.638 1.00 91.06 166 ASP A C 1
ATOM 1409 O O . ASP A 1 166 ? -19.534 5.398 12.554 1.00 91.06 166 ASP A O 1
ATOM 1413 N N . GLN A 1 167 ? -19.869 3.406 11.582 1.00 93.88 167 GLN A N 1
ATOM 1414 C CA . GLN A 1 167 ? -19.123 2.637 12.579 1.00 93.88 167 GLN A CA 1
ATOM 1415 C C . GLN A 1 167 ? -17.612 2.666 12.324 1.00 93.88 167 GLN A C 1
ATOM 1417 O O . GLN A 1 167 ? -16.846 2.154 13.138 1.00 93.88 167 GLN A O 1
ATOM 1422 N N . TYR A 1 168 ? -17.160 3.242 11.206 1.00 94.25 168 TYR A N 1
ATOM 1423 C CA . TYR A 1 168 ? -15.740 3.329 10.900 1.00 94.25 168 TYR A CA 1
ATOM 1424 C C . TYR A 1 168 ? -15.014 4.212 11.929 1.00 94.25 168 TYR A C 1
ATOM 1426 O O . TYR A 1 168 ? -15.334 5.400 12.039 1.00 94.25 168 TYR A O 1
ATOM 1434 N N . PRO A 1 169 ? -14.023 3.692 12.679 1.00 93.31 169 PRO A N 1
ATOM 1435 C CA . PRO A 1 169 ? -13.312 4.486 13.673 1.00 93.31 169 PRO A CA 1
ATOM 1436 C C . PRO A 1 169 ? -12.486 5.564 12.972 1.00 93.31 169 PRO A C 1
ATOM 1438 O O . PRO A 1 169 ? -11.498 5.267 12.312 1.00 93.31 169 PRO A O 1
ATOM 1441 N N . ARG A 1 170 ? -12.896 6.829 13.095 1.00 88.44 170 ARG A N 1
ATOM 1442 C CA . ARG A 1 170 ? -12.206 7.964 12.451 1.00 88.44 170 ARG A CA 1
ATOM 1443 C C . ARG A 1 170 ? -10.989 8.451 13.234 1.00 88.44 170 ARG A C 1
ATOM 1445 O O . ARG A 1 170 ? -10.103 9.072 12.661 1.00 88.44 170 ARG A O 1
ATOM 1452 N N . GLN A 1 171 ? -10.963 8.181 14.537 1.00 89.25 171 GLN A N 1
ATOM 1453 C CA . GLN A 1 171 ? -9.842 8.517 15.408 1.00 89.25 171 GLN A CA 1
ATOM 1454 C C . GLN A 1 171 ? -8.728 7.489 15.222 1.00 89.25 171 GLN A C 1
ATOM 1456 O O . GLN A 1 171 ? -8.954 6.280 15.338 1.00 89.25 171 GLN A O 1
ATOM 1461 N N . VAL A 1 172 ? -7.525 7.980 14.941 1.00 85.81 172 VAL A N 1
ATOM 1462 C CA . VAL A 1 172 ? -6.354 7.147 14.651 1.00 85.81 172 VAL A CA 1
ATOM 1463 C C . VAL A 1 172 ? -5.980 6.327 15.878 1.00 85.81 172 VAL A C 1
ATOM 1465 O O . VAL A 1 172 ? -5.689 5.147 15.750 1.00 85.81 172 VAL A O 1
ATOM 1468 N N . GLU A 1 173 ? -6.055 6.909 17.070 1.00 84.75 173 GLU A N 1
ATOM 1469 C CA . GLU A 1 173 ? -5.769 6.258 18.348 1.00 84.75 173 GLU A CA 1
ATOM 1470 C C . GLU A 1 173 ? -6.655 5.026 18.548 1.00 84.75 173 GLU A C 1
ATOM 1472 O O . GLU A 1 173 ? -6.151 3.918 18.740 1.00 84.75 173 GLU A O 1
ATOM 1477 N N . ARG A 1 174 ? -7.969 5.194 18.359 1.00 91.12 174 ARG A N 1
ATOM 1478 C CA . ARG A 1 174 ? -8.940 4.100 18.451 1.00 91.12 174 ARG A CA 1
ATOM 1479 C C . ARG A 1 174 ? -8.663 2.997 17.433 1.00 91.12 174 ARG A C 1
ATOM 1481 O O . ARG A 1 174 ? -8.792 1.811 17.733 1.00 91.12 174 ARG A O 1
ATOM 1488 N N . GLN A 1 175 ? -8.275 3.383 16.221 1.00 91.38 175 GLN A N 1
ATOM 1489 C CA . GLN A 1 175 ? -7.841 2.449 15.192 1.00 91.38 175 GLN A CA 1
ATOM 1490 C C . GLN A 1 175 ? -6.618 1.629 15.631 1.00 91.38 175 GLN A C 1
ATOM 1492 O O . GLN A 1 175 ? -6.577 0.423 15.369 1.00 91.38 175 GLN A O 1
ATOM 1497 N N . ARG A 1 176 ? -5.637 2.243 16.310 1.00 86.31 176 ARG A N 1
ATOM 1498 C CA . ARG A 1 176 ? -4.442 1.540 16.813 1.00 86.31 176 ARG A CA 1
ATOM 1499 C C . ARG A 1 176 ? -4.792 0.550 17.914 1.00 86.31 176 ARG A C 1
ATOM 1501 O O . ARG A 1 176 ? -4.343 -0.590 17.838 1.00 86.31 176 ARG A O 1
ATOM 1508 N N . GLU A 1 177 ? -5.598 0.962 18.890 1.00 89.88 177 GLU A N 1
ATOM 1509 C CA . GLU A 1 177 ? -6.065 0.100 19.988 1.00 89.88 177 GLU A CA 1
ATOM 1510 C C . GLU A 1 177 ? -6.717 -1.167 19.433 1.00 89.88 177 GLU A C 1
ATOM 1512 O O . GLU A 1 177 ? -6.270 -2.284 19.686 1.00 89.88 177 GLU A O 1
ATOM 1517 N N . LEU A 1 178 ? -7.706 -0.989 18.556 1.00 93.38 178 LEU A N 1
ATOM 1518 C CA . LEU A 1 178 ? -8.419 -2.090 17.920 1.00 93.38 178 LEU A CA 1
ATOM 1519 C C . LEU A 1 178 ? -7.487 -2.985 17.088 1.00 93.38 178 LEU A C 1
ATOM 1521 O O . LEU A 1 178 ? -7.672 -4.200 17.058 1.00 93.38 178 LEU A O 1
ATOM 1525 N N . GLN A 1 179 ? -6.474 -2.421 16.426 1.00 90.88 179 GLN A N 1
ATOM 1526 C CA . GLN A 1 179 ? -5.462 -3.200 15.706 1.00 90.88 179 GLN A CA 1
ATOM 1527 C C . GLN A 1 179 ? -4.654 -4.095 16.653 1.00 90.88 179 GLN A C 1
ATOM 1529 O O . GLN A 1 179 ? -4.500 -5.292 16.393 1.00 90.88 179 GLN A O 1
ATOM 1534 N N . GLN A 1 180 ? -4.156 -3.530 17.753 1.00 88.44 180 GLN A N 1
ATOM 1535 C CA . GLN A 1 180 ? -3.349 -4.247 18.741 1.00 88.44 180 GLN A CA 1
ATOM 1536 C C . GLN A 1 180 ? -4.175 -5.323 19.454 1.00 88.44 180 GLN A C 1
ATOM 1538 O O . GLN A 1 180 ? -3.719 -6.454 19.618 1.00 88.44 180 GLN A O 1
ATOM 1543 N N . GLU A 1 181 ? -5.420 -5.009 19.803 1.00 92.44 181 GLU A N 1
ATOM 1544 C CA . GLU A 1 181 ? -6.311 -5.920 20.515 1.00 92.44 181 GLU A CA 1
ATOM 1545 C C . GLU A 1 181 ? -6.842 -7.051 19.633 1.00 92.44 181 GLU A C 1
ATOM 1547 O O . GLU A 1 181 ? -6.907 -8.199 20.086 1.00 92.44 181 GLU A O 1
ATOM 1552 N N . ARG A 1 182 ? -7.251 -6.738 18.393 1.00 96.19 182 ARG A N 1
ATOM 1553 C CA . ARG A 1 182 ? -8.045 -7.643 17.544 1.00 96.19 182 ARG A CA 1
ATOM 1554 C C . ARG A 1 182 ? -7.246 -8.299 16.426 1.00 96.19 182 ARG A C 1
ATOM 1556 O O . ARG A 1 182 ? -7.576 -9.426 16.067 1.00 96.19 182 ARG A O 1
ATOM 1563 N N . TYR A 1 183 ? -6.235 -7.631 15.862 1.00 94.75 183 TYR A N 1
ATOM 1564 C CA . TYR A 1 183 ? -5.474 -8.194 14.742 1.00 94.75 183 TYR A CA 1
ATOM 1565 C C . TYR A 1 183 ? -4.303 -9.055 15.209 1.00 94.75 183 TYR A C 1
ATOM 1567 O O . TYR A 1 183 ? -4.153 -10.179 14.736 1.00 94.75 183 TYR A O 1
ATOM 1575 N N . ARG A 1 184 ? -3.481 -8.531 16.133 1.00 88.88 184 ARG A N 1
ATOM 1576 C CA . ARG A 1 184 ? -2.321 -9.199 16.772 1.00 88.88 184 ARG A CA 1
ATOM 1577 C C . ARG A 1 184 ? -1.245 -9.771 15.834 1.00 88.88 184 ARG A C 1
ATOM 1579 O O . ARG A 1 184 ? -0.247 -10.306 16.312 1.00 88.88 184 ARG A O 1
ATOM 1586 N N . TYR A 1 185 ? -1.409 -9.663 14.520 1.00 93.62 185 TYR A N 1
ATOM 1587 C CA . TYR A 1 185 ? -0.398 -10.062 13.552 1.00 93.62 185 TYR A CA 1
ATOM 1588 C C . TYR A 1 185 ? 0.777 -9.085 13.588 1.00 93.62 185 TYR A C 1
ATOM 1590 O O . TYR A 1 185 ? 0.589 -7.869 13.542 1.00 93.62 185 TYR A O 1
ATOM 1598 N N . GLN A 1 186 ? 1.988 -9.632 13.634 1.00 91.94 186 GLN A N 1
ATOM 1599 C CA . GLN A 1 186 ? 3.220 -8.860 13.546 1.00 91.94 186 GLN A CA 1
ATOM 1600 C C . GLN A 1 186 ? 3.749 -8.930 12.109 1.00 91.94 186 GLN A C 1
ATOM 1602 O O . GLN A 1 186 ? 3.992 -10.043 11.626 1.00 91.94 186 GLN A O 1
ATOM 1607 N N . PRO A 1 187 ? 3.933 -7.780 11.432 1.00 93.88 187 PRO A N 1
ATOM 1608 C CA . PRO A 1 187 ? 4.543 -7.739 10.111 1.00 93.88 187 PRO A CA 1
ATOM 1609 C C . PRO A 1 187 ? 5.908 -8.427 10.094 1.00 93.88 187 PRO A C 1
ATOM 1611 O O . PRO A 1 187 ? 6.685 -8.325 11.048 1.00 93.88 187 PRO A O 1
ATOM 1614 N N . ARG A 1 188 ? 6.193 -9.140 9.009 1.00 94.81 188 ARG A N 1
ATOM 1615 C CA . ARG A 1 188 ? 7.432 -9.905 8.808 1.00 94.81 188 ARG A CA 1
ATOM 1616 C C . ARG A 1 188 ? 8.409 -9.164 7.904 1.00 94.81 188 ARG A C 1
ATOM 1618 O O . ARG A 1 188 ? 9.621 -9.285 8.076 1.00 94.81 188 ARG A O 1
ATOM 1625 N N . ASP A 1 189 ? 7.885 -8.397 6.961 1.00 95.38 189 ASP A N 1
ATOM 1626 C CA . ASP A 1 189 ? 8.645 -7.607 6.013 1.00 95.38 189 ASP A CA 1
ATOM 1627 C C . ASP A 1 189 ? 9.337 -6.436 6.736 1.00 95.38 189 ASP A C 1
ATOM 1629 O O . ASP A 1 189 ? 8.687 -5.690 7.478 1.00 95.38 189 ASP A O 1
ATOM 1633 N N . PRO A 1 190 ? 10.659 -6.254 6.570 1.00 93.50 190 PRO A N 1
ATOM 1634 C CA . PRO A 1 190 ? 11.388 -5.169 7.217 1.00 93.50 190 PRO A CA 1
ATOM 1635 C C . PRO A 1 190 ? 10.828 -3.776 6.913 1.00 93.50 190 PRO A C 1
ATOM 1637 O O . PRO A 1 190 ? 10.714 -2.975 7.839 1.00 93.50 190 PRO A O 1
ATOM 1640 N N . ALA A 1 191 ? 10.431 -3.503 5.665 1.00 92.81 191 ALA A N 1
ATOM 1641 C CA . ALA A 1 191 ? 9.904 -2.195 5.281 1.00 92.81 191 ALA A CA 1
ATOM 1642 C C . ALA A 1 191 ? 8.551 -1.930 5.957 1.00 92.81 191 ALA A C 1
ATOM 1644 O O . ALA A 1 191 ? 8.296 -0.835 6.454 1.00 92.81 191 ALA A O 1
ATOM 1645 N N . VAL A 1 192 ? 7.710 -2.961 6.062 1.00 94.25 192 VAL A N 1
ATOM 1646 C CA . VAL A 1 192 ? 6.407 -2.862 6.736 1.00 94.25 192 VAL A CA 1
ATOM 1647 C C . VAL A 1 192 ? 6.565 -2.697 8.246 1.00 94.25 192 VAL A C 1
ATOM 1649 O O . VAL A 1 192 ? 5.846 -1.903 8.855 1.00 94.25 192 VAL A O 1
ATOM 1652 N N . ARG A 1 193 ? 7.522 -3.400 8.867 1.00 93.06 193 ARG A N 1
ATOM 1653 C CA . ARG A 1 193 ? 7.824 -3.249 10.301 1.00 93.06 193 ARG A CA 1
ATOM 1654 C C . ARG A 1 193 ? 8.271 -1.836 10.650 1.00 93.06 193 ARG A C 1
ATOM 1656 O O . ARG A 1 193 ? 7.815 -1.312 11.666 1.00 93.06 193 ARG A O 1
ATOM 1663 N N . GLU A 1 194 ? 9.131 -1.234 9.831 1.00 89.88 194 GLU A N 1
ATOM 1664 C CA . GLU A 1 194 ? 9.597 0.133 10.073 1.00 89.88 194 GLU A CA 1
ATOM 1665 C C . GLU A 1 194 ? 8.435 1.125 9.970 1.00 89.88 194 GLU A C 1
ATOM 1667 O O . GLU A 1 194 ? 8.188 1.878 10.909 1.00 89.88 194 GLU A O 1
ATOM 1672 N N . GLN A 1 195 ? 7.610 1.018 8.923 1.00 87.50 195 GLN A N 1
ATOM 1673 C CA . GLN A 1 195 ? 6.410 1.849 8.775 1.00 87.50 195 GLN A CA 1
ATOM 1674 C C . GLN A 1 195 ? 5.442 1.719 9.956 1.00 87.50 195 GLN A C 1
ATOM 1676 O O . GLN A 1 195 ? 4.902 2.720 10.435 1.00 87.50 195 GLN A O 1
ATOM 1681 N N . TYR A 1 196 ? 5.230 0.497 10.453 1.00 83.62 196 TYR A N 1
ATOM 1682 C CA . TYR A 1 196 ? 4.435 0.267 11.658 1.00 83.62 196 TYR A CA 1
ATOM 1683 C C . TYR A 1 196 ? 5.058 0.939 12.884 1.00 83.62 196 TYR A C 1
ATOM 1685 O O . TYR A 1 196 ? 4.349 1.569 13.663 1.00 83.62 196 TYR A O 1
ATOM 1693 N N . ARG A 1 197 ? 6.373 0.818 13.084 1.00 82.81 197 ARG A N 1
ATOM 1694 C CA . ARG A 1 197 ? 7.063 1.395 14.242 1.00 82.81 197 ARG A CA 1
ATOM 1695 C C . ARG 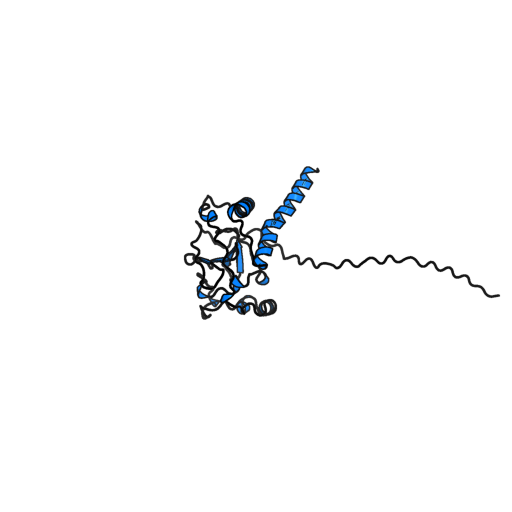A 1 197 ? 7.007 2.919 14.228 1.00 82.81 197 ARG A C 1
ATOM 1697 O O . ARG A 1 197 ? 6.599 3.518 15.223 1.00 82.81 197 ARG A O 1
ATOM 1704 N N . GLU A 1 198 ? 7.395 3.533 13.119 1.00 78.88 198 GLU A N 1
ATOM 1705 C CA . GLU A 1 198 ? 7.456 4.987 12.992 1.00 78.88 198 GLU A CA 1
ATOM 1706 C C . GLU A 1 198 ? 6.087 5.618 13.193 1.00 78.88 198 GLU A C 1
ATOM 1708 O O . GLU A 1 198 ? 5.952 6.544 13.988 1.00 78.88 198 GLU A O 1
ATOM 1713 N N . ARG A 1 199 ? 5.061 5.074 12.531 1.00 75.75 199 ARG A N 1
ATOM 1714 C CA . ARG A 1 199 ? 3.725 5.665 12.571 1.00 75.75 199 ARG A CA 1
ATOM 1715 C C . ARG A 1 199 ? 2.950 5.253 13.801 1.00 75.75 199 ARG A C 1
ATOM 1717 O O . ARG A 1 199 ? 2.304 6.100 14.388 1.00 75.75 199 ARG A O 1
ATOM 1724 N N . TYR A 1 200 ? 3.001 3.991 14.224 1.00 69.69 200 TYR A N 1
ATOM 1725 C CA . TYR A 1 200 ? 2.113 3.496 15.280 1.00 69.69 200 TYR A CA 1
ATOM 1726 C C . TYR A 1 200 ? 2.739 3.503 16.676 1.00 69.69 200 TYR A C 1
ATOM 1728 O O . TYR A 1 200 ? 1.997 3.694 17.639 1.00 69.69 200 TYR A O 1
ATOM 1736 N N . GLN A 1 201 ? 4.063 3.337 16.803 1.00 65.31 201 GLN A N 1
ATOM 1737 C CA . GLN A 1 201 ? 4.744 3.241 18.105 1.00 65.31 201 GLN A CA 1
ATOM 1738 C C . GLN A 1 201 ? 5.424 4.547 18.545 1.00 65.31 201 GLN A C 1
ATOM 1740 O O . GLN A 1 201 ? 5.497 4.816 19.745 1.00 65.31 201 GLN A O 1
ATOM 1745 N N . ARG A 1 202 ? 5.940 5.364 17.614 1.00 61.91 202 ARG A N 1
ATOM 1746 C CA . ARG A 1 202 ? 6.716 6.570 17.966 1.00 61.91 202 ARG A CA 1
ATOM 1747 C C . ARG A 1 202 ? 5.843 7.689 18.547 1.00 61.91 202 ARG A C 1
ATOM 1749 O O . ARG A 1 202 ? 6.215 8.240 19.578 1.00 61.91 202 ARG A O 1
ATOM 1756 N N . ASP A 1 203 ? 4.651 7.919 17.991 1.00 57.41 203 ASP A N 1
ATOM 1757 C CA . ASP A 1 203 ? 3.691 8.907 18.525 1.00 57.41 203 ASP A CA 1
ATOM 1758 C C . ASP A 1 203 ? 3.285 8.621 19.982 1.00 57.41 203 ASP A C 1
ATOM 1760 O O . ASP A 1 203 ? 3.038 9.544 20.757 1.00 57.41 203 ASP A O 1
ATOM 1764 N N . GLN A 1 204 ? 3.234 7.342 20.371 1.00 53.75 204 GLN A N 1
ATOM 1765 C CA . GLN A 1 204 ? 2.867 6.926 21.726 1.00 53.75 204 GLN A CA 1
ATOM 1766 C C . GLN A 1 204 ? 3.944 7.331 22.740 1.00 53.75 204 GLN A C 1
ATOM 1768 O O . GLN A 1 204 ? 3.637 7.912 23.776 1.00 53.75 204 GLN A O 1
ATOM 1773 N N . ARG A 1 205 ? 5.223 7.109 22.404 1.00 56.44 205 ARG A N 1
ATOM 1774 C CA . ARG A 1 205 ? 6.349 7.487 23.273 1.00 56.44 205 ARG A CA 1
ATOM 1775 C C . ARG A 1 205 ? 6.499 8.997 23.418 1.00 56.44 205 ARG A C 1
ATOM 1777 O O . ARG A 1 205 ? 6.849 9.455 24.502 1.00 56.44 205 ARG A O 1
ATOM 1784 N N . SER A 1 206 ? 6.248 9.750 22.348 1.00 56.91 206 SER A N 1
ATOM 1785 C CA . SER A 1 206 ? 6.278 11.213 22.391 1.00 56.91 206 SER A CA 1
ATOM 1786 C C . SER A 1 206 ? 5.169 11.765 23.294 1.00 56.91 206 SER A C 1
ATOM 1788 O O . SER A 1 206 ? 5.460 12.562 24.179 1.00 56.91 206 SER A O 1
ATOM 1790 N N . ARG A 1 207 ? 3.929 11.263 23.179 1.00 55.94 207 ARG A N 1
ATOM 1791 C CA . ARG A 1 207 ? 2.821 11.699 24.051 1.00 55.94 207 ARG A CA 1
ATOM 1792 C C . ARG A 1 207 ? 2.966 11.277 25.511 1.00 55.94 207 ARG A C 1
ATOM 1794 O O . ARG A 1 207 ? 2.644 12.070 26.390 1.00 55.94 207 ARG A O 1
ATOM 1801 N N . ASP A 1 208 ? 3.449 10.066 25.789 1.00 58.19 208 ASP A N 1
ATOM 1802 C CA . ASP A 1 208 ? 3.661 9.610 27.170 1.00 58.19 208 ASP A CA 1
ATOM 1803 C C . ASP A 1 208 ? 4.718 10.465 27.894 1.00 58.19 208 ASP A C 1
ATOM 1805 O O . ASP A 1 208 ? 4.644 10.648 29.110 1.00 58.19 208 ASP A O 1
ATOM 1809 N N . GLN A 1 209 ? 5.703 11.001 27.163 1.00 57.19 209 GLN A N 1
ATOM 1810 C CA . GLN A 1 209 ? 6.683 11.942 27.713 1.00 57.19 209 GLN A CA 1
ATOM 1811 C C . GLN A 1 209 ? 6.083 13.328 27.970 1.00 57.19 209 GLN A C 1
ATOM 1813 O O . GLN A 1 209 ? 6.377 13.918 29.011 1.00 57.19 209 GLN A O 1
ATOM 1818 N N . ASP A 1 210 ? 5.220 13.819 27.079 1.00 57.34 210 ASP A N 1
ATOM 1819 C CA . ASP A 1 210 ? 4.553 15.115 27.243 1.00 57.34 210 ASP A CA 1
ATOM 1820 C C . ASP A 1 210 ? 3.555 15.096 28.416 1.00 57.34 210 ASP A C 1
ATOM 1822 O O . ASP A 1 210 ? 3.608 15.962 29.286 1.00 57.34 210 ASP A O 1
ATOM 1826 N N . GLN A 1 211 ? 2.731 14.047 28.540 1.00 57.16 211 GLN A N 1
ATOM 1827 C CA . GLN A 1 211 ? 1.786 13.909 29.662 1.00 57.16 211 GLN A CA 1
ATOM 1828 C C . GLN A 1 211 ? 2.471 13.769 31.026 1.00 57.16 211 GLN A C 1
ATOM 1830 O O . GLN A 1 211 ? 1.915 14.189 32.041 1.00 57.16 211 GLN A O 1
ATOM 1835 N N . ARG A 1 212 ? 3.665 13.165 31.078 1.00 57.22 212 ARG A N 1
ATOM 1836 C CA . ARG A 1 212 ? 4.463 13.111 32.313 1.00 57.22 212 ARG A CA 1
ATOM 1837 C C . ARG A 1 212 ? 5.013 14.489 32.673 1.00 57.22 212 ARG A C 1
ATOM 1839 O O . ARG A 1 212 ? 4.924 14.878 33.829 1.00 57.22 212 ARG A O 1
ATOM 1846 N N . ARG A 1 213 ? 5.491 15.256 31.688 1.00 58.19 213 ARG A N 1
ATOM 1847 C CA . ARG A 1 213 ? 5.974 16.631 31.901 1.00 58.19 213 ARG A CA 1
ATOM 1848 C C . ARG A 1 213 ? 4.892 17.592 32.389 1.00 58.19 213 ARG A C 1
ATOM 1850 O O . ARG A 1 213 ? 5.211 18.465 33.189 1.00 58.19 213 ARG A O 1
ATOM 1857 N N . ASP A 1 214 ? 3.653 17.432 31.935 1.00 55.81 214 ASP A N 1
ATOM 1858 C CA . ASP A 1 214 ? 2.532 18.277 32.372 1.00 55.81 214 ASP A CA 1
ATOM 1859 C C . ASP A 1 214 ? 1.994 17.900 33.760 1.00 55.81 214 ASP A 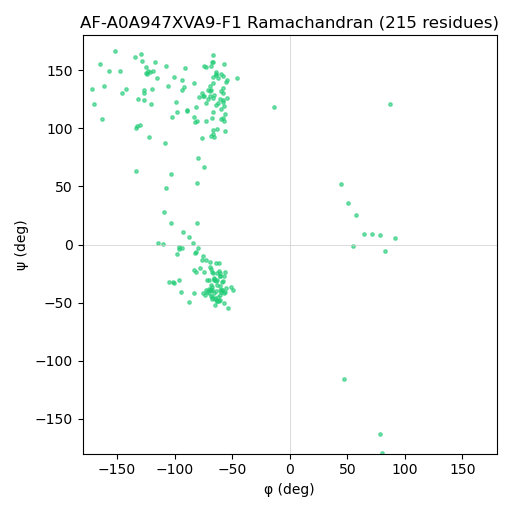C 1
ATOM 1861 O O . ASP A 1 214 ? 1.349 18.717 34.405 1.00 55.81 214 ASP A O 1
ATOM 1865 N N . ARG A 1 215 ? 2.257 16.676 34.238 1.00 57.53 215 ARG A N 1
ATOM 1866 C CA . ARG A 1 215 ? 1.886 16.237 35.593 1.00 57.53 215 ARG A CA 1
ATOM 1867 C C . ARG A 1 215 ? 2.907 16.662 36.657 1.00 57.53 215 ARG A C 1
ATOM 1869 O O . ARG A 1 215 ? 2.554 16.740 37.829 1.00 57.53 215 ARG A O 1
ATOM 1876 N N . ASP A 1 216 ? 4.141 16.937 36.242 1.00 57.38 216 ASP A N 1
ATOM 1877 C CA . ASP A 1 216 ? 5.243 17.371 37.109 1.00 57.38 216 ASP A CA 1
ATOM 1878 C C . ASP A 1 216 ? 5.366 18.915 37.203 1.00 57.38 216 ASP A C 1
ATOM 1880 O O . ASP A 1 216 ? 6.368 19.427 37.709 1.00 57.38 216 ASP A O 1
ATOM 1884 N N . ARG A 1 217 ? 4.368 19.662 36.708 1.00 51.12 217 ARG A N 1
ATOM 1885 C CA . ARG A 1 217 ? 4.226 21.125 36.831 1.00 51.12 217 ARG A CA 1
ATOM 1886 C C . ARG A 1 217 ? 2.999 21.484 37.656 1.00 51.12 217 ARG A C 1
ATOM 1888 O O . ARG A 1 217 ? 3.092 22.504 38.372 1.00 51.12 217 ARG A O 1
#

Foldseek 3Di:
DDDDDDDDDDDDDPPDDPDDPPPPPPPDDDDLFDDQVQDDQFAADWDDDPLALKTARLPDLFQWIDFQQWIWGCGPLWIWIANARRDSIDTDDLLLDFLSVQFQFLLRGNNDPPVCPPPDRNGGDPCCVRPNDVSCVVCDCSNDDDSVPHDHHQDDLCVRRVQGHPSPPPDVLVVLVCCVVRRVRQGPTPSVNVVCCVNRPPV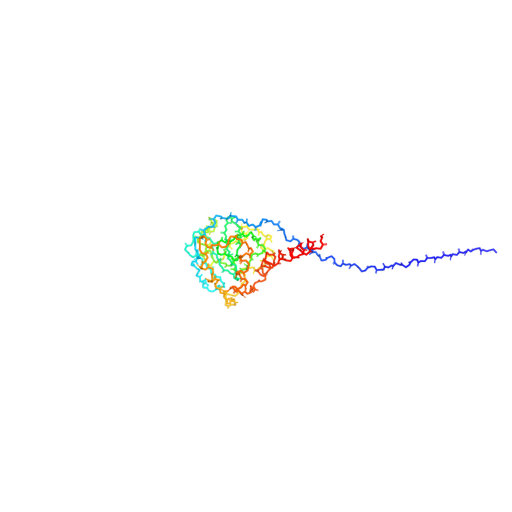VVVVVVVVVVVVVD